Protein AF-A0A6H0UNG1-F1 (afdb_monomer)

pLDDT: mean 78.97, std 22.45, range [23.77, 98.5]

Mean predicted aligned error: 9.52 Å

Radius of gyration: 20.98 Å; Cα contacts (8 Å, |Δi|>4): 246; chains: 1; bounding box: 54×43×68 Å

Solvent-accessible surface area (backbone atoms only — not comparable to full-atom values): 14959 Å² total; per-residue (Å²): 133,85,80,74,76,76,74,57,37,52,63,36,46,53,49,50,46,46,55,26,13,50,52,50,45,50,39,32,60,79,68,70,55,53,67,41,38,36,56,72,25,95,40,64,66,59,51,68,74,46,59,76,90,80,50,65,58,58,71,55,53,52,23,34,49,65,62,47,64,40,85,90,64,15,62,46,51,54,31,68,92,58,38,67,61,55,48,52,27,46,27,68,60,51,67,41,96,35,69,48,40,56,59,65,40,51,73,72,53,38,64,69,48,41,67,61,48,48,51,30,46,51,56,33,31,60,71,36,88,52,61,66,58,16,47,55,48,47,51,56,58,65,75,43,87,63,82,54,68,67,58,45,50,48,53,56,42,68,77,40,44,70,61,50,50,53,54,48,56,53,58,52,37,39,52,75,66,80,82,56,78,80,48,95,61,75,88,71,85,52,70,86,62,87,83,85,89,86,89,84,89,77,98,72,96,76,84,89,79,61,47,68,70,93,71,61,33,58,47,50,65,65,42,38,60,53,49,52,51,43,37,64,58,55,46,46,60,54,51,50,52,53,49,52,55,52,58,51,53,59,60,76,77,107

Foldseek 3Di:
DPPPPPQFLPLLLLVLLVVLLVVLVVLCVVVVDDLVLLQVDPDPVRQVPDDPVSTDDSVLSVCSNVVHDDVPAQNLSAGQVPNVSNLCSSCVRSVDPHSLCSRQNDLVVCLVCVLVSQVSLLVSQCVDPPCLSNVLSVVQLVLDPDPDPSVSSNVLCVQCVVQSSVLVVLLFWFDFDPVCPPDPDDGDGDSDADDDDDDDDDDDDDDDGHQDDDTGGGRRGPVSVSSVVSCVRRVSVSSVVVVVVSVVVVVVVD

Structure (mmCIF, N/CA/C/O backbone):
data_AF-A0A6H0UNG1-F1
#
_entry.id   AF-A0A6H0UNG1-F1
#
loop_
_atom_site.group_PDB
_atom_site.id
_atom_site.type_symbol
_atom_site.label_atom_id
_atom_site.label_alt_id
_atom_site.label_comp_id
_atom_site.label_asym_id
_atom_site.label_entity_id
_atom_site.label_seq_id
_atom_site.pdbx_PDB_ins_code
_atom_site.Cartn_x
_atom_site.Cartn_y
_atom_site.Cartn_z
_atom_site.occupancy
_atom_site.B_iso_or_equiv
_atom_site.auth_seq_id
_atom_site.auth_comp_id
_atom_site.auth_asym_id
_atom_site.auth_atom_id
_atom_site.pdbx_PDB_model_num
ATOM 1 N N . MET A 1 1 ? -15.244 30.311 3.662 1.00 35.19 1 MET A N 1
ATOM 2 C CA . MET A 1 1 ? -14.128 29.348 3.779 1.00 35.19 1 MET A CA 1
ATOM 3 C C . MET A 1 1 ? -14.551 28.060 3.100 1.00 35.19 1 MET A C 1
ATOM 5 O O . MET A 1 1 ? -15.533 27.467 3.524 1.00 35.19 1 MET A O 1
ATOM 9 N N . VAL A 1 2 ? -13.893 27.671 2.008 1.00 28.80 2 VAL A N 1
ATOM 10 C CA . VAL A 1 2 ? -14.147 26.370 1.376 1.00 28.80 2 VAL A CA 1
ATOM 11 C C . VAL A 1 2 ? -13.522 25.319 2.285 1.00 28.80 2 VAL A C 1
A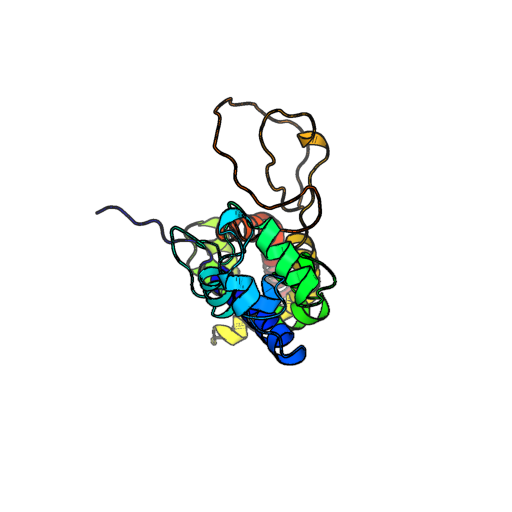TOM 13 O O . VAL A 1 2 ? -12.303 25.290 2.430 1.00 28.80 2 VAL A O 1
ATOM 16 N N . ASN A 1 3 ? -14.358 24.512 2.938 1.00 32.06 3 ASN A N 1
ATOM 17 C CA . ASN A 1 3 ? -13.918 23.330 3.670 1.00 32.06 3 ASN A CA 1
ATOM 18 C C . ASN A 1 3 ? -13.244 22.405 2.647 1.00 32.06 3 ASN A C 1
ATOM 20 O O . ASN A 1 3 ? -13.925 21.733 1.873 1.00 32.06 3 ASN A O 1
ATOM 24 N N . GLN A 1 4 ? -11.912 22.423 2.576 1.00 38.00 4 GLN A N 1
ATOM 25 C CA . GLN A 1 4 ? -11.179 21.401 1.841 1.00 38.00 4 GLN A CA 1
ATOM 26 C C . GLN A 1 4 ? -11.466 20.085 2.560 1.00 38.00 4 GLN A C 1
ATOM 28 O O . GLN A 1 4 ? -11.014 19.876 3.684 1.00 38.00 4 GLN A O 1
ATOM 33 N N . SER A 1 5 ? -12.287 19.228 1.952 1.00 52.97 5 SER A N 1
ATOM 34 C CA . SER A 1 5 ? -12.550 17.890 2.470 1.00 52.97 5 SER A CA 1
ATOM 35 C C . SER A 1 5 ? -11.208 17.182 2.652 1.00 52.97 5 SER A C 1
ATOM 37 O O . SER A 1 5 ? -10.505 16.947 1.664 1.00 52.97 5 SER A O 1
ATOM 39 N N . LYS A 1 6 ? -10.836 16.881 3.901 1.00 66.06 6 LYS A N 1
ATOM 40 C CA . LYS A 1 6 ? -9.633 16.105 4.218 1.00 66.06 6 LYS A CA 1
ATOM 41 C C . LYS A 1 6 ? -9.677 14.812 3.404 1.00 66.06 6 LYS A C 1
ATOM 43 O O . LYS A 1 6 ? -10.694 14.115 3.411 1.00 66.06 6 LYS A O 1
ATOM 48 N N . VAL A 1 7 ? -8.608 14.523 2.666 1.00 75.31 7 VAL A N 1
ATOM 49 C CA . VAL A 1 7 ? -8.484 13.257 1.940 1.00 75.31 7 VAL A CA 1
ATOM 50 C C . VAL A 1 7 ? -8.413 12.148 2.986 1.00 75.31 7 VAL A C 1
ATOM 52 O O . VAL A 1 7 ? -7.546 12.171 3.856 1.00 75.31 7 VAL A O 1
ATOM 55 N N . GLN A 1 8 ? -9.365 11.219 2.947 1.00 88.44 8 GLN A N 1
ATOM 56 C CA . GLN A 1 8 ? -9.397 10.090 3.876 1.00 88.44 8 GLN A CA 1
ATOM 57 C C . GLN A 1 8 ? -8.270 9.106 3.545 1.00 88.44 8 GLN A C 1
ATOM 59 O O . GLN A 1 8 ? -7.862 9.008 2.388 1.00 88.44 8 GLN A O 1
ATOM 64 N N . PHE A 1 9 ? -7.771 8.383 4.547 1.00 93.38 9 PHE A N 1
ATOM 65 C CA . PHE A 1 9 ? -6.755 7.335 4.380 1.00 93.38 9 PHE A CA 1
ATOM 66 C C . PHE A 1 9 ? -5.429 7.776 3.744 1.00 93.38 9 PHE A C 1
ATOM 68 O O . PHE A 1 9 ? -4.756 6.988 3.080 1.00 93.38 9 PHE A O 1
ATOM 75 N N . GLU A 1 10 ? -5.035 9.040 3.923 1.00 93.62 10 GLU A N 1
ATOM 76 C CA . GLU A 1 10 ? -3.802 9.557 3.328 1.00 93.62 10 GLU A CA 1
ATOM 77 C C . GLU A 1 10 ? -2.557 8.831 3.857 1.00 93.62 10 GLU A C 1
ATOM 79 O O . GLU A 1 10 ? -1.720 8.429 3.051 1.00 93.62 10 GLU A O 1
ATOM 84 N N . ARG A 1 11 ? -2.448 8.570 5.170 1.00 95.94 11 ARG A N 1
ATOM 85 C CA . ARG A 1 11 ? -1.275 7.868 5.734 1.00 95.94 11 ARG A CA 1
ATOM 86 C C . ARG A 1 11 ? -1.174 6.448 5.190 1.00 95.94 11 ARG A C 1
ATOM 88 O O . ARG A 1 11 ? -0.087 5.986 4.847 1.00 95.94 11 ARG A O 1
ATOM 95 N N . THR A 1 12 ? -2.313 5.777 5.087 1.00 97.19 12 THR A N 1
ATOM 96 C CA . THR A 1 12 ? -2.432 4.422 4.544 1.00 97.19 12 THR A CA 1
ATOM 97 C C . THR A 1 12 ? -2.004 4.378 3.077 1.00 97.19 12 THR A C 1
ATOM 99 O O . THR A 1 12 ? -1.188 3.539 2.696 1.00 97.19 12 THR A O 1
ATOM 102 N N . VAL A 1 13 ? -2.491 5.312 2.257 1.00 95.25 13 VAL A N 1
ATOM 103 C CA . VAL A 1 13 ? -2.129 5.401 0.835 1.00 95.25 13 VAL A CA 1
ATOM 104 C C . VAL A 1 13 ? -0.646 5.731 0.654 1.00 95.25 13 VAL A C 1
ATOM 106 O O . VAL A 1 13 ? 0.028 5.059 -0.129 1.00 95.25 13 VAL A O 1
ATOM 109 N N . GLU A 1 14 ? -0.114 6.704 1.398 1.00 95.94 14 GLU A N 1
ATOM 110 C CA . GLU A 1 14 ? 1.311 7.052 1.325 1.00 95.94 14 GLU A CA 1
ATOM 111 C C . GLU A 1 14 ? 2.209 5.886 1.725 1.00 95.94 14 GLU A C 1
ATOM 113 O O . GLU A 1 14 ? 3.252 5.672 1.107 1.00 95.94 14 GLU A O 1
ATOM 118 N N . PHE A 1 15 ? 1.792 5.102 2.719 1.00 98.00 15 PHE A N 1
ATOM 119 C CA . PHE A 1 15 ? 2.518 3.908 3.119 1.00 98.00 15 PHE A CA 1
ATOM 120 C C . PHE A 1 15 ? 2.590 2.872 1.991 1.00 98.00 15 PHE A C 1
ATOM 122 O O . PHE A 1 15 ? 3.670 2.351 1.721 1.00 98.00 15 PHE A O 1
ATOM 129 N N . ILE A 1 16 ? 1.482 2.602 1.290 1.00 97.44 16 ILE A N 1
ATOM 130 C CA . ILE A 1 16 ? 1.480 1.679 0.140 1.00 97.44 16 ILE A CA 1
ATOM 131 C C . ILE A 1 16 ? 2.376 2.193 -0.993 1.00 97.44 16 ILE A C 1
ATOM 133 O O . ILE A 1 16 ? 3.122 1.419 -1.604 1.00 97.44 16 ILE A O 1
ATOM 137 N N . TYR A 1 17 ? 2.354 3.500 -1.257 1.00 96.62 17 TYR A N 1
ATOM 138 C CA . TYR A 1 17 ? 3.235 4.100 -2.256 1.00 96.62 17 TYR A CA 1
ATOM 139 C C . TYR A 1 17 ? 4.709 3.946 -1.886 1.00 96.62 17 TYR A C 1
ATOM 141 O O . TYR A 1 17 ? 5.505 3.519 -2.723 1.00 96.62 17 TYR A O 1
ATOM 149 N N . ASP A 1 18 ? 5.055 4.189 -0.624 1.00 97.56 18 ASP A N 1
ATOM 150 C CA . ASP A 1 18 ? 6.406 3.985 -0.106 1.00 97.56 18 ASP A CA 1
ATOM 151 C C . ASP A 1 18 ? 6.861 2.520 -0.233 1.00 97.56 18 ASP A C 1
ATOM 153 O O . ASP A 1 18 ? 7.956 2.269 -0.740 1.00 97.56 18 ASP A O 1
ATOM 157 N N . GLN A 1 19 ? 6.012 1.545 0.125 1.00 97.88 19 GLN A N 1
ATOM 158 C CA . GLN A 1 19 ? 6.332 0.121 -0.066 1.00 97.88 19 GLN A CA 1
ATOM 159 C C . GLN A 1 19 ? 6.598 -0.211 -1.541 1.00 97.88 19 GLN A C 1
ATOM 161 O O . GLN A 1 19 ? 7.562 -0.906 -1.862 1.00 97.88 19 GLN A O 1
ATOM 166 N N . THR A 1 20 ? 5.797 0.341 -2.455 1.00 96.69 20 THR A N 1
ATOM 167 C CA . THR A 1 20 ? 5.970 0.127 -3.902 1.00 96.69 20 THR A CA 1
ATOM 168 C C . THR A 1 20 ? 7.296 0.685 -4.402 1.00 96.69 20 THR A C 1
ATOM 170 O O . THR A 1 20 ? 8.054 -0.010 -5.081 1.00 96.69 20 THR A O 1
ATOM 173 N N . SER A 1 21 ? 7.608 1.935 -4.057 1.00 97.56 21 SER A N 1
ATOM 174 C CA . SER A 1 21 ? 8.858 2.585 -4.456 1.00 97.56 21 SER A CA 1
ATOM 175 C C . SER A 1 21 ? 10.081 1.876 -3.867 1.00 97.56 21 SER A C 1
ATOM 177 O O . SER A 1 21 ? 11.079 1.692 -4.567 1.00 97.56 21 SER A O 1
ATOM 179 N N . LYS A 1 22 ? 10.004 1.415 -2.611 1.00 97.44 22 LYS A N 1
ATOM 180 C CA . LYS A 1 22 ? 11.053 0.599 -1.978 1.00 97.44 22 LYS A CA 1
ATOM 181 C C . LYS A 1 22 ? 11.292 -0.699 -2.736 1.00 97.44 22 LYS A C 1
ATOM 183 O O . LYS A 1 22 ? 12.437 -0.994 -3.074 1.00 97.44 22 LYS A O 1
ATOM 188 N N . ARG A 1 23 ? 10.226 -1.429 -3.064 1.00 96.94 23 ARG A N 1
ATOM 189 C CA . ARG A 1 23 ? 10.301 -2.685 -3.820 1.00 96.94 23 ARG A CA 1
ATOM 190 C C . ARG A 1 23 ? 10.934 -2.494 -5.195 1.00 96.94 23 ARG A C 1
ATOM 192 O O . ARG A 1 23 ? 11.821 -3.250 -5.584 1.00 96.94 23 ARG A O 1
ATOM 199 N N . LEU A 1 24 ? 10.517 -1.449 -5.907 1.00 97.00 24 LEU A N 1
ATOM 200 C CA . LEU A 1 24 ? 11.084 -1.086 -7.201 1.00 97.00 24 LEU A CA 1
ATOM 201 C C . LEU A 1 24 ? 12.584 -0.769 -7.110 1.00 97.00 24 LEU A C 1
ATOM 203 O O . LEU A 1 24 ? 13.361 -1.264 -7.926 1.00 97.00 24 LEU A O 1
ATOM 207 N N . ASN A 1 25 ? 13.004 0.024 -6.119 1.00 97.62 25 ASN A N 1
ATOM 208 C CA . ASN A 1 25 ? 14.421 0.345 -5.920 1.00 97.62 25 ASN A CA 1
ATOM 209 C C . ASN A 1 25 ? 15.250 -0.872 -5.522 1.00 97.62 25 ASN A C 1
ATOM 211 O O . ASN A 1 25 ? 16.376 -1.002 -5.998 1.00 97.62 25 ASN A O 1
ATOM 215 N N . LEU A 1 26 ? 14.703 -1.758 -4.686 1.00 97.12 26 LEU A N 1
ATOM 216 C CA . LEU A 1 26 ? 15.370 -2.994 -4.297 1.00 97.12 26 LEU A CA 1
ATOM 217 C C . LEU A 1 26 ? 15.676 -3.841 -5.537 1.00 97.12 26 LEU A C 1
ATOM 219 O O . LEU A 1 26 ? 16.841 -4.118 -5.807 1.00 97.12 26 LEU A O 1
ATOM 223 N N . LYS A 1 27 ? 14.662 -4.137 -6.361 1.00 96.88 27 LYS A N 1
ATOM 224 C CA . LYS A 1 27 ? 14.841 -4.891 -7.614 1.00 96.88 27 LYS A CA 1
ATOM 225 C C . LYS A 1 27 ? 15.782 -4.199 -8.596 1.00 96.88 27 LYS A C 1
ATOM 227 O O . LYS A 1 27 ? 16.618 -4.850 -9.218 1.00 96.88 27 LYS A O 1
ATOM 232 N N . LYS A 1 28 ? 15.670 -2.874 -8.732 1.00 97.06 28 LYS A N 1
ATOM 233 C CA . LYS A 1 28 ? 16.579 -2.079 -9.565 1.00 97.06 28 LYS A CA 1
ATOM 234 C C . LYS A 1 28 ? 18.033 -2.228 -9.105 1.00 97.06 28 LYS A C 1
ATOM 236 O O . LYS A 1 28 ? 18.911 -2.401 -9.947 1.00 97.06 28 LYS A O 1
ATOM 241 N N . GLY A 1 29 ? 18.272 -2.161 -7.794 1.00 97.38 29 GLY A N 1
ATOM 242 C CA . GLY A 1 29 ? 19.589 -2.330 -7.182 1.00 97.38 29 GLY A CA 1
ATOM 243 C C . GLY A 1 29 ? 20.139 -3.746 -7.350 1.00 97.38 29 GLY A C 1
ATOM 244 O O . GLY A 1 29 ? 21.269 -3.897 -7.801 1.00 97.38 29 GLY A O 1
ATOM 245 N N . GLU A 1 30 ? 19.325 -4.768 -7.073 1.00 97.38 30 GLU A N 1
ATOM 246 C CA . GLU A 1 30 ? 19.677 -6.188 -7.244 1.00 97.38 30 GLU A CA 1
ATOM 247 C C . GLU A 1 30 ? 20.089 -6.524 -8.683 1.00 97.38 30 GLU A C 1
ATOM 249 O O . GLU A 1 30 ? 21.021 -7.294 -8.903 1.00 97.38 30 GLU A O 1
ATOM 254 N N . LEU A 1 31 ? 19.404 -5.941 -9.670 1.00 96.81 31 LEU A N 1
ATOM 255 C CA . LEU A 1 31 ? 19.677 -6.178 -11.089 1.00 96.81 31 LEU A CA 1
ATOM 256 C C . LEU A 1 31 ? 20.732 -5.230 -11.675 1.00 96.81 31 LEU A C 1
ATOM 258 O O . LEU A 1 31 ? 21.163 -5.440 -12.808 1.00 96.81 31 LEU A O 1
ATOM 262 N N . GLY A 1 32 ? 21.125 -4.181 -10.948 1.00 96.75 32 GLY A N 1
ATOM 263 C CA . GLY A 1 32 ? 22.077 -3.177 -11.425 1.00 96.75 32 GLY A CA 1
ATOM 264 C C . GLY A 1 32 ? 21.610 -2.421 -12.675 1.00 96.75 32 GLY A C 1
ATOM 265 O O . GLY A 1 32 ? 22.440 -2.010 -13.486 1.00 96.75 32 GLY A O 1
ATOM 266 N N . VAL A 1 33 ? 20.296 -2.252 -12.865 1.00 95.19 33 VAL A N 1
ATOM 267 C CA . VAL A 1 33 ? 19.733 -1.625 -14.074 1.00 95.19 33 VAL A CA 1
ATOM 268 C C . VAL A 1 33 ? 19.502 -0.122 -13.905 1.00 95.19 33 VAL A C 1
ATOM 270 O O . VAL A 1 33 ? 19.088 0.381 -12.858 1.00 95.19 33 VAL A O 1
ATOM 273 N N . SER A 1 34 ? 19.742 0.627 -14.975 1.00 95.00 34 SER A N 1
ATOM 274 C CA . SER A 1 34 ? 19.423 2.052 -15.087 1.00 95.00 34 SER A CA 1
ATOM 275 C C . SER A 1 34 ? 17.942 2.285 -15.408 1.00 95.00 34 SER A C 1
ATOM 277 O O . SER A 1 34 ? 17.231 1.382 -15.846 1.00 95.00 34 SER A O 1
ATOM 279 N N . ASN A 1 35 ? 17.461 3.523 -15.253 1.00 94.06 35 ASN A N 1
ATOM 280 C CA . ASN A 1 35 ? 16.089 3.863 -15.641 1.00 94.06 35 ASN A CA 1
ATOM 281 C C . ASN A 1 35 ? 15.834 3.661 -17.144 1.00 94.06 35 ASN A C 1
ATOM 283 O O . ASN A 1 35 ? 14.747 3.240 -17.522 1.00 94.06 35 ASN A O 1
ATOM 287 N N . TYR A 1 36 ? 16.831 3.912 -17.999 1.00 92.06 36 TYR A N 1
ATOM 288 C CA . TYR A 1 36 ? 16.711 3.691 -19.444 1.00 92.06 36 TYR A CA 1
ATOM 289 C C . TYR A 1 36 ? 16.542 2.203 -19.775 1.00 92.06 36 TYR A C 1
ATOM 291 O O . TYR A 1 36 ? 15.754 1.852 -20.648 1.00 92.06 36 TYR A O 1
ATOM 299 N N . GLN A 1 37 ? 17.212 1.327 -19.021 1.00 91.06 37 GLN A N 1
ATOM 300 C CA . GLN A 1 37 ? 17.032 -0.124 -19.122 1.00 91.06 37 GLN A CA 1
ATOM 301 C C . GLN A 1 37 ? 15.668 -0.571 -18.597 1.00 91.06 37 GLN A C 1
ATOM 303 O O . GLN A 1 37 ? 15.031 -1.414 -19.220 1.00 91.06 37 GLN A O 1
ATOM 308 N N . ILE A 1 38 ? 15.156 0.053 -17.531 1.00 91.38 38 ILE A N 1
ATOM 309 C CA . ILE A 1 38 ? 13.761 -0.146 -17.103 1.00 91.38 38 ILE A CA 1
ATOM 310 C C . ILE A 1 38 ? 12.787 0.308 -18.198 1.00 91.38 38 ILE A C 1
ATOM 312 O O . ILE A 1 38 ? 11.779 -0.351 -18.418 1.00 91.38 38 ILE A O 1
ATOM 316 N N . ALA A 1 39 ? 13.091 1.386 -18.921 1.00 87.88 39 ALA A N 1
ATOM 317 C CA . ALA A 1 39 ? 12.296 1.857 -20.054 1.00 87.88 39 ALA A CA 1
ATOM 318 C C . ALA A 1 39 ? 12.422 0.979 -21.319 1.00 87.88 39 ALA A C 1
ATOM 320 O O . ALA A 1 39 ? 11.745 1.265 -22.304 1.00 87.88 39 ALA A O 1
ATOM 321 N N . GLY A 1 40 ? 13.253 -0.073 -21.303 1.00 87.50 40 GLY A N 1
ATOM 322 C CA . GLY A 1 40 ? 13.417 -1.028 -22.405 1.00 87.50 40 GLY A CA 1
ATOM 323 C C . GLY A 1 40 ? 14.590 -0.754 -23.356 1.00 87.50 40 GLY A C 1
ATOM 324 O O . GLY A 1 40 ? 14.672 -1.390 -24.403 1.00 87.50 40 GLY A O 1
ATOM 325 N N . PHE A 1 41 ? 15.502 0.162 -23.018 1.00 89.44 41 PHE A N 1
ATOM 326 C CA . PHE A 1 41 ? 16.636 0.551 -23.871 1.00 89.44 41 PHE A CA 1
ATOM 327 C C . PHE A 1 41 ? 17.963 0.027 -23.321 1.00 89.44 41 PHE A C 1
ATOM 329 O O . PHE A 1 41 ? 18.163 -0.015 -22.108 1.00 89.44 41 PHE A O 1
ATOM 336 N N . LYS A 1 42 ? 18.925 -0.329 -24.183 1.00 88.50 42 LYS A N 1
ATOM 337 C CA . LYS A 1 42 ? 20.202 -0.890 -23.698 1.00 88.50 42 LYS A CA 1
ATOM 338 C C . LYS A 1 42 ? 21.044 0.141 -22.952 1.00 88.50 42 LYS A C 1
ATOM 340 O O . LYS A 1 42 ? 21.767 -0.209 -22.023 1.00 88.50 42 LYS A O 1
ATOM 345 N N . ASN A 1 43 ? 20.977 1.399 -23.382 1.00 90.12 43 ASN A N 1
ATOM 346 C CA . ASN A 1 43 ? 21.766 2.503 -22.849 1.00 90.12 43 ASN A CA 1
ATOM 347 C C . ASN A 1 43 ? 21.054 3.853 -23.064 1.00 90.12 43 ASN A C 1
ATOM 349 O O . ASN A 1 43 ? 20.034 3.948 -23.745 1.00 90.12 43 ASN A O 1
ATOM 353 N N . GLN A 1 44 ? 21.615 4.914 -22.480 1.00 92.69 44 GLN A N 1
ATOM 354 C CA . GLN A 1 44 ? 21.064 6.270 -22.561 1.00 92.69 44 GLN A CA 1
ATOM 355 C C . GLN A 1 44 ? 21.043 6.836 -23.990 1.00 92.69 44 GLN A C 1
ATOM 357 O O . GLN A 1 44 ? 20.139 7.597 -24.326 1.00 92.69 44 GLN A O 1
ATOM 362 N N . LYS A 1 45 ? 22.020 6.478 -24.835 1.00 93.31 45 LYS A N 1
ATOM 363 C CA . LYS A 1 45 ? 22.086 6.959 -26.221 1.00 93.31 45 LYS A CA 1
ATOM 364 C C . LYS A 1 45 ? 20.873 6.468 -27.013 1.00 93.31 45 LYS A C 1
ATOM 366 O O . LYS A 1 45 ? 20.163 7.289 -27.582 1.00 93.31 45 LYS A O 1
ATOM 371 N N . GLU A 1 46 ? 20.583 5.169 -26.946 1.00 91.25 46 GLU A N 1
ATOM 372 C CA . GLU A 1 46 ? 19.400 4.578 -27.589 1.00 91.25 46 GLU A CA 1
ATOM 373 C C . GLU A 1 46 ? 18.094 5.213 -27.092 1.00 91.25 46 GLU A C 1
ATOM 375 O O . GLU A 1 46 ? 17.212 5.516 -27.890 1.00 91.25 46 GLU A O 1
ATOM 380 N N . TYR A 1 47 ? 17.978 5.480 -25.786 1.00 89.69 47 TYR A N 1
ATOM 381 C CA . TYR A 1 47 ? 16.803 6.150 -25.220 1.00 89.69 47 TYR A CA 1
ATOM 382 C C . TYR A 1 47 ? 16.620 7.588 -25.741 1.00 89.69 47 TYR A C 1
ATOM 384 O O . TYR A 1 47 ? 15.496 8.030 -25.997 1.00 89.69 47 TYR A O 1
ATOM 392 N N . ASN A 1 48 ? 17.718 8.334 -25.883 1.00 90.00 48 ASN A N 1
ATOM 393 C CA . ASN A 1 48 ? 17.686 9.719 -26.348 1.00 90.00 48 ASN A CA 1
ATOM 394 C C . ASN A 1 48 ? 17.363 9.826 -27.845 1.00 90.00 48 ASN A C 1
ATOM 396 O O . ASN A 1 48 ? 16.689 10.773 -28.246 1.00 90.00 48 ASN A O 1
ATOM 400 N N . GLU A 1 49 ? 17.828 8.867 -28.648 1.00 90.50 49 GLU A N 1
ATOM 401 C CA . GLU A 1 49 ? 17.588 8.802 -30.097 1.00 90.50 49 GLU A CA 1
ATOM 402 C C . GLU A 1 49 ? 16.185 8.262 -30.442 1.00 90.50 49 GLU A C 1
ATOM 404 O O . GLU A 1 49 ? 15.687 8.489 -31.545 1.00 90.50 49 GLU A O 1
ATOM 409 N N . ALA A 1 50 ? 15.516 7.582 -29.503 1.00 85.75 50 ALA A N 1
ATOM 410 C CA . ALA A 1 50 ? 14.189 7.015 -29.717 1.00 85.75 50 ALA A CA 1
ATOM 411 C C . ALA A 1 50 ? 13.074 8.083 -29.811 1.00 85.75 50 ALA A C 1
ATOM 413 O O . ALA A 1 50 ? 13.079 9.070 -29.061 1.00 85.75 50 ALA A O 1
ATOM 414 N N . PRO A 1 51 ? 12.048 7.871 -30.662 1.00 82.56 51 PRO A N 1
ATOM 415 C CA . PRO A 1 51 ? 10.904 8.772 -30.743 1.00 82.56 51 PRO A CA 1
ATOM 416 C C . PRO A 1 51 ? 10.173 8.941 -29.402 1.00 82.56 51 PRO A C 1
ATOM 418 O O . PRO A 1 51 ? 9.961 7.995 -28.646 1.00 82.56 51 PRO A O 1
ATOM 421 N N . ASN A 1 52 ? 9.712 10.162 -29.111 1.00 74.94 52 ASN A N 1
ATOM 422 C CA . ASN A 1 52 ? 9.062 10.473 -27.830 1.00 74.94 52 ASN A CA 1
ATOM 423 C C . ASN A 1 52 ? 7.769 9.679 -27.574 1.00 74.94 52 ASN A C 1
ATOM 425 O O . ASN A 1 52 ? 7.423 9.449 -26.422 1.00 74.94 52 ASN A O 1
ATOM 429 N N . TYR A 1 53 ? 7.047 9.272 -28.621 1.00 69.50 53 TYR A N 1
ATOM 430 C CA . TYR A 1 53 ? 5.794 8.521 -28.483 1.00 69.50 53 TYR A CA 1
ATOM 431 C C . TYR A 1 53 ? 6.008 7.040 -28.140 1.00 69.50 53 TYR A C 1
ATOM 433 O O . TYR A 1 53 ? 5.078 6.389 -27.674 1.00 69.50 53 TYR A O 1
ATOM 441 N N . SER A 1 54 ? 7.212 6.506 -28.359 1.00 65.06 54 SER A N 1
ATOM 442 C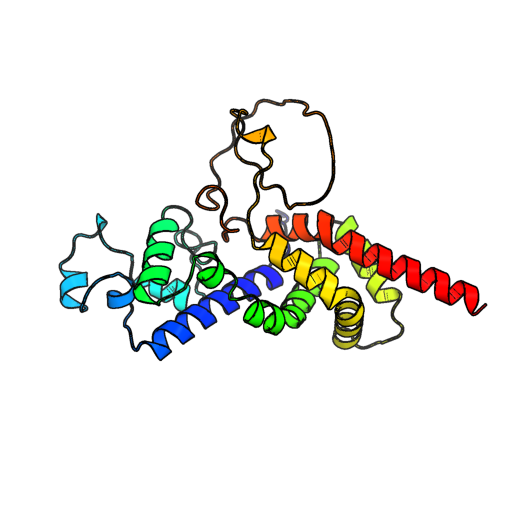 CA . SER A 1 54 ? 7.549 5.103 -28.096 1.00 65.06 54 SER A CA 1
ATOM 443 C C . SER A 1 54 ? 8.290 4.896 -26.776 1.00 65.06 54 SER A C 1
ATOM 445 O O . SER A 1 54 ? 8.594 3.757 -26.435 1.00 65.06 54 SER A O 1
ATOM 447 N N . LYS A 1 55 ? 8.606 5.968 -26.035 1.00 76.44 55 LYS A N 1
ATOM 448 C CA . LYS A 1 55 ? 9.400 5.883 -24.805 1.00 76.44 55 LYS A CA 1
ATOM 449 C C . LYS A 1 55 ? 8.584 6.177 -23.555 1.00 76.44 55 LYS A C 1
ATOM 451 O O . LYS A 1 55 ? 7.734 7.065 -23.524 1.00 76.44 55 LYS A O 1
ATOM 456 N N . ILE A 1 56 ? 8.894 5.437 -22.499 1.00 84.06 56 ILE A N 1
ATOM 457 C CA . ILE A 1 56 ? 8.448 5.763 -21.149 1.00 84.06 56 ILE A CA 1
ATOM 458 C C . ILE A 1 56 ? 9.245 6.972 -20.664 1.00 84.06 56 ILE A C 1
ATOM 460 O O . ILE A 1 56 ? 10.456 7.026 -20.845 1.00 84.06 56 ILE A O 1
ATOM 464 N N . ASP A 1 57 ? 8.569 7.941 -20.049 1.00 87.69 57 ASP A N 1
ATOM 465 C CA . ASP A 1 57 ? 9.210 9.154 -19.542 1.00 87.69 57 ASP A CA 1
ATOM 466 C C . ASP A 1 57 ? 10.107 8.821 -18.333 1.00 87.69 57 ASP A C 1
ATOM 468 O O . ASP A 1 57 ? 9.619 8.508 -17.244 1.00 87.69 57 ASP A O 1
ATOM 472 N N . ASP A 1 58 ? 11.427 8.910 -18.522 1.00 89.56 58 ASP A N 1
ATOM 473 C CA . ASP A 1 58 ? 12.442 8.722 -17.475 1.00 89.56 58 ASP A CA 1
ATOM 474 C C . ASP A 1 58 ? 12.211 9.615 -16.243 1.00 89.56 58 ASP A C 1
ATOM 476 O O . ASP A 1 58 ? 12.395 9.169 -15.107 1.00 89.56 58 ASP A O 1
ATOM 480 N N . SER A 1 59 ? 11.718 10.846 -16.424 1.00 90.44 59 SER A N 1
ATOM 481 C CA . SER A 1 59 ? 11.393 11.721 -15.291 1.00 90.44 59 SER A CA 1
ATOM 482 C C . SER A 1 59 ? 10.280 11.120 -14.436 1.00 90.44 59 SER A C 1
ATOM 484 O O . SER A 1 59 ? 10.322 11.198 -13.206 1.00 90.44 59 SER A O 1
ATOM 486 N N . ILE A 1 60 ? 9.298 10.479 -15.070 1.00 92.12 60 ILE A N 1
ATOM 487 C CA . ILE A 1 60 ? 8.213 9.803 -14.364 1.00 92.12 60 ILE A CA 1
ATOM 488 C C . ILE A 1 60 ? 8.685 8.503 -13.725 1.00 92.12 60 ILE A C 1
ATOM 490 O O . ILE A 1 60 ? 8.317 8.256 -12.579 1.00 92.12 60 ILE A O 1
ATOM 494 N N . LEU A 1 61 ? 9.533 7.718 -14.395 1.00 92.88 61 LEU A N 1
ATOM 495 C CA . LEU A 1 61 ? 10.165 6.543 -13.781 1.00 92.88 61 LEU A CA 1
ATOM 496 C C . LEU A 1 61 ? 10.939 6.930 -12.521 1.00 92.88 61 LEU A C 1
ATOM 498 O O . LEU A 1 61 ? 10.736 6.339 -11.462 1.00 92.88 61 LEU A O 1
ATOM 502 N N . SER A 1 62 ? 11.769 7.967 -12.616 1.00 94.31 62 SER A N 1
ATOM 503 C CA . SER A 1 62 ? 12.514 8.5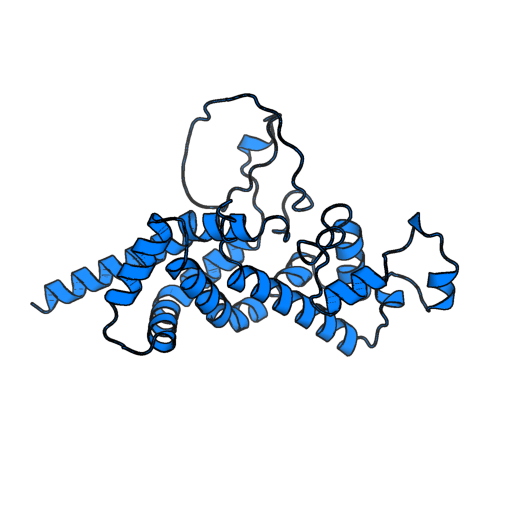09 -11.484 1.00 94.31 62 SER A CA 1
ATOM 504 C C . SER A 1 62 ? 11.582 8.983 -10.367 1.00 94.31 62 SER A C 1
ATOM 506 O O . SER A 1 62 ? 11.822 8.699 -9.194 1.00 94.31 62 SER A O 1
ATOM 508 N N . ASN A 1 63 ? 10.480 9.651 -10.704 1.00 95.69 63 ASN A N 1
ATOM 509 C CA . ASN A 1 63 ? 9.485 10.074 -9.725 1.00 95.69 63 ASN A CA 1
ATOM 510 C C . ASN A 1 63 ? 8.810 8.886 -9.021 1.00 95.69 63 ASN A C 1
ATOM 512 O O . ASN A 1 63 ? 8.703 8.905 -7.798 1.00 95.69 63 ASN A O 1
ATOM 516 N N . ILE A 1 64 ? 8.413 7.841 -9.754 1.00 95.19 64 ILE A N 1
ATOM 517 C CA . ILE A 1 64 ? 7.840 6.613 -9.179 1.00 95.19 64 ILE A CA 1
ATOM 518 C C . ILE A 1 64 ? 8.850 5.947 -8.237 1.00 95.19 64 ILE A C 1
ATOM 520 O O . ILE A 1 64 ? 8.513 5.629 -7.098 1.00 95.19 64 ILE A O 1
ATOM 524 N N . LEU A 1 65 ? 10.099 5.781 -8.680 1.00 95.62 65 LEU A N 1
ATOM 525 C CA . LEU A 1 65 ? 11.166 5.176 -7.877 1.00 95.62 65 LEU A CA 1
ATOM 526 C C . LEU A 1 65 ? 11.439 5.968 -6.595 1.00 95.62 65 LEU A C 1
ATOM 528 O O . LEU A 1 65 ? 11.702 5.381 -5.555 1.00 95.62 65 LEU A O 1
ATOM 532 N N . ASN A 1 66 ? 11.336 7.293 -6.636 1.00 95.25 66 ASN A N 1
ATOM 533 C CA . ASN A 1 66 ? 11.606 8.151 -5.482 1.00 95.25 66 ASN A CA 1
ATOM 534 C C . ASN A 1 66 ? 10.350 8.524 -4.673 1.00 95.25 66 ASN A C 1
ATOM 536 O O . ASN A 1 66 ? 10.418 9.447 -3.864 1.00 95.25 66 ASN A O 1
ATOM 540 N N . ASN A 1 67 ? 9.206 7.870 -4.914 1.00 95.94 67 ASN A N 1
ATOM 541 C CA . ASN A 1 67 ? 7.910 8.204 -4.309 1.00 95.94 67 ASN A CA 1
ATOM 542 C C . ASN A 1 67 ? 7.539 9.705 -4.420 1.00 95.94 67 ASN A C 1
ATOM 544 O O . ASN A 1 67 ? 7.004 10.327 -3.503 1.00 95.94 67 ASN A O 1
ATOM 548 N N . LYS A 1 68 ? 7.857 10.332 -5.557 1.00 94.38 68 LYS A N 1
ATOM 549 C CA . LYS A 1 68 ? 7.544 11.739 -5.847 1.00 94.38 68 LYS A CA 1
ATOM 550 C C . LYS A 1 68 ? 6.314 11.815 -6.738 1.00 94.38 68 LYS A C 1
ATOM 552 O O . LYS A 1 68 ? 6.334 11.352 -7.875 1.00 94.38 68 LYS A O 1
ATOM 557 N N . ARG A 1 69 ? 5.241 12.441 -6.256 1.00 90.81 69 ARG A N 1
ATOM 558 C CA . ARG A 1 69 ? 3.976 12.574 -6.995 1.00 90.81 69 ARG A CA 1
ATOM 559 C C . ARG A 1 69 ? 3.817 13.975 -7.572 1.00 90.81 69 ARG A C 1
ATOM 561 O O . ARG A 1 69 ? 3.997 14.975 -6.885 1.00 90.81 69 ARG A O 1
ATOM 568 N N . GLN A 1 70 ? 3.430 14.048 -8.840 1.00 86.44 70 GLN A N 1
ATOM 569 C CA . GLN A 1 70 ? 3.060 15.282 -9.524 1.00 86.44 70 GLN A CA 1
ATOM 570 C C . GLN A 1 70 ? 1.579 15.222 -9.891 1.00 86.44 70 GLN A C 1
ATOM 572 O O . GLN A 1 70 ? 1.164 14.359 -10.668 1.00 86.44 70 GLN A O 1
ATOM 577 N N . ASN A 1 71 ? 0.793 16.186 -9.400 1.00 81.06 71 ASN A N 1
ATOM 578 C CA . ASN A 1 71 ? -0.671 16.223 -9.538 1.00 81.06 71 ASN A CA 1
ATOM 579 C C . ASN A 1 71 ? -1.197 15.972 -10.961 1.00 81.06 71 ASN A C 1
ATOM 581 O O . ASN A 1 71 ? -2.279 15.413 -11.121 1.00 81.06 71 ASN A O 1
ATOM 585 N N . ARG A 1 72 ? -0.454 16.387 -11.996 1.00 81.44 72 ARG A N 1
ATOM 586 C CA . ARG A 1 72 ? -0.861 16.236 -13.403 1.00 81.44 72 ARG A CA 1
ATOM 587 C C . ARG A 1 72 ? -0.334 14.976 -14.086 1.00 81.44 72 ARG A C 1
ATOM 589 O O . ARG A 1 72 ? -0.937 14.552 -15.066 1.00 81.44 72 ARG A O 1
ATOM 596 N N . LYS A 1 73 ? 0.784 14.413 -13.619 1.00 81.44 73 LYS A N 1
ATOM 597 C CA . LYS A 1 73 ? 1.493 13.342 -14.336 1.00 81.44 73 LYS A CA 1
ATOM 598 C C . LYS A 1 73 ? 1.355 11.987 -13.646 1.00 81.44 73 LYS A C 1
ATOM 600 O O . LYS A 1 73 ? 1.012 11.009 -14.297 1.00 81.44 73 LYS A O 1
ATOM 605 N N . ASN A 1 74 ? 1.555 11.937 -12.332 1.00 82.62 74 ASN A N 1
ATOM 606 C CA . ASN A 1 74 ? 1.587 10.698 -11.559 1.00 82.62 74 ASN A CA 1
ATOM 607 C C . ASN A 1 74 ? 0.971 10.895 -10.160 1.00 82.62 74 ASN A C 1
ATOM 609 O O . ASN A 1 74 ? 1.562 10.584 -9.130 1.00 82.62 74 ASN A O 1
ATOM 613 N N . LYS A 1 75 ? -0.250 11.448 -10.134 1.00 84.75 75 LYS A N 1
ATOM 614 C CA . LYS A 1 75 ? -1.003 11.749 -8.903 1.00 84.75 75 LYS A CA 1
ATOM 615 C C . LYS A 1 75 ? -1.155 10.537 -7.975 1.00 84.75 75 LYS A C 1
ATOM 617 O O . LYS A 1 75 ? -1.137 10.703 -6.764 1.00 84.75 75 LYS A O 1
ATOM 622 N N . TYR A 1 76 ? -1.308 9.342 -8.541 1.00 86.06 76 TYR A N 1
ATOM 623 C CA . TYR A 1 76 ? -1.535 8.091 -7.812 1.00 86.06 76 TYR A CA 1
ATOM 624 C C . TYR A 1 76 ? -0.282 7.205 -7.799 1.00 86.06 76 TYR A C 1
ATOM 626 O O . TYR A 1 76 ? -0.365 6.005 -8.041 1.00 86.06 76 TYR A O 1
ATOM 634 N N . LEU A 1 77 ? 0.887 7.832 -7.612 1.00 89.94 77 LEU A N 1
ATOM 635 C CA . LEU A 1 77 ? 2.233 7.276 -7.798 1.00 89.94 77 LEU A CA 1
ATOM 636 C C . LEU A 1 77 ? 2.550 6.883 -9.246 1.00 89.94 77 LEU A C 1
ATOM 638 O O . LEU A 1 77 ? 3.524 7.390 -9.795 1.00 89.94 77 LEU A O 1
ATOM 642 N N . ILE A 1 78 ? 1.718 6.052 -9.876 1.00 85.56 78 ILE A N 1
ATOM 643 C CA . ILE A 1 78 ? 1.847 5.595 -11.265 1.00 85.56 78 ILE A CA 1
ATOM 644 C C . ILE A 1 78 ? 0.817 6.342 -12.138 1.00 85.56 78 ILE A C 1
ATOM 646 O O . ILE A 1 78 ? -0.330 6.526 -11.715 1.00 85.56 78 ILE A O 1
ATOM 650 N N . PRO A 1 79 ? 1.193 6.838 -13.334 1.00 81.56 79 PRO A N 1
ATOM 651 C CA . PRO A 1 79 ? 0.277 7.571 -14.209 1.00 81.56 79 PRO A CA 1
ATOM 652 C C . PRO A 1 79 ? -0.963 6.764 -14.591 1.00 81.56 79 PRO A C 1
ATOM 654 O O . PRO A 1 79 ? -0.850 5.688 -15.160 1.00 81.56 79 PRO A O 1
ATOM 657 N N . SER A 1 80 ? -2.162 7.307 -14.373 1.00 72.56 80 SER A N 1
ATOM 658 C CA . SER A 1 80 ? -3.404 6.570 -14.660 1.00 72.56 80 SER A CA 1
ATOM 659 C C . SER A 1 80 ? -3.677 6.364 -16.152 1.00 72.56 80 SER A C 1
ATOM 661 O O . SER A 1 80 ? -4.292 5.374 -16.522 1.00 72.56 80 SER A O 1
ATOM 663 N N . LYS A 1 81 ? -3.251 7.295 -17.020 1.00 72.31 81 LYS A N 1
ATOM 664 C CA . LYS A 1 81 ? -3.587 7.259 -18.458 1.00 72.31 81 LYS A CA 1
ATOM 665 C C . LYS A 1 81 ? -2.810 6.203 -19.245 1.00 72.31 81 LYS A C 1
ATOM 667 O O . LYS A 1 81 ? -3.314 5.706 -20.240 1.00 72.31 81 LYS A O 1
ATOM 672 N N . ASN A 1 82 ? -1.588 5.902 -18.825 1.00 73.62 82 ASN A N 1
ATOM 673 C CA . ASN A 1 82 ? -0.687 4.959 -19.486 1.00 73.62 82 ASN A CA 1
ATOM 674 C C . ASN A 1 82 ? -0.038 4.003 -18.477 1.00 73.62 82 ASN A C 1
ATOM 676 O O . ASN A 1 82 ? 1.087 3.557 -18.686 1.00 73.62 82 ASN A O 1
ATOM 680 N N . ALA A 1 83 ? -0.756 3.683 -17.394 1.00 77.75 83 ALA A N 1
ATOM 681 C CA . ALA A 1 83 ? -0.293 2.804 -16.320 1.00 77.75 83 ALA A CA 1
ATOM 682 C C . ALA A 1 83 ? 0.237 1.468 -16.856 1.00 77.75 83 ALA A C 1
ATOM 684 O O . ALA A 1 83 ? 1.284 1.010 -16.416 1.00 77.75 83 ALA A O 1
ATOM 685 N N . GLU A 1 84 ? -0.442 0.894 -17.856 1.00 75.12 84 GLU A N 1
ATOM 686 C CA . GLU A 1 84 ? -0.064 -0.378 -18.477 1.00 75.12 84 GLU A CA 1
ATOM 687 C C . GLU A 1 84 ? 1.369 -0.369 -19.026 1.00 75.12 84 GLU A C 1
ATOM 689 O O . GLU A 1 84 ? 2.102 -1.326 -18.794 1.00 75.12 84 GLU A O 1
ATOM 694 N N . MET A 1 85 ? 1.808 0.721 -19.667 1.00 78.94 85 MET A N 1
ATOM 695 C CA . MET A 1 85 ? 3.184 0.825 -20.169 1.00 78.94 85 MET A CA 1
ATOM 696 C C . MET A 1 85 ? 4.203 0.770 -19.026 1.00 78.94 85 MET A C 1
ATOM 698 O O . MET A 1 85 ? 5.209 0.074 -19.123 1.00 78.94 85 MET A O 1
ATOM 702 N N . TYR A 1 86 ? 3.932 1.477 -17.924 1.00 84.94 86 TYR A N 1
ATOM 703 C CA . TYR A 1 86 ? 4.806 1.460 -16.747 1.00 84.94 86 TYR A CA 1
ATOM 704 C C . TYR A 1 86 ? 4.801 0.090 -16.068 1.00 84.94 86 TYR A C 1
ATOM 706 O O . TYR A 1 86 ? 5.862 -0.404 -15.697 1.00 84.94 86 TYR A O 1
ATOM 714 N N . TYR A 1 87 ? 3.635 -0.545 -15.936 1.00 83.69 87 TYR A N 1
ATOM 715 C CA . TYR A 1 87 ? 3.524 -1.890 -15.376 1.00 83.69 87 TYR A CA 1
ATOM 716 C C . TYR A 1 87 ? 4.315 -2.906 -16.194 1.00 83.69 87 TYR A C 1
ATOM 718 O O . TYR A 1 87 ? 5.136 -3.617 -15.625 1.00 83.69 87 TYR A O 1
ATOM 726 N N . GLN A 1 88 ? 4.137 -2.932 -17.516 1.00 80.38 88 GLN A N 1
ATOM 727 C CA . GLN A 1 88 ? 4.867 -3.843 -18.400 1.00 80.38 88 GLN A CA 1
ATOM 728 C C . GLN A 1 88 ? 6.379 -3.633 -18.314 1.00 80.38 88 GLN A C 1
ATOM 730 O O . GLN A 1 88 ? 7.125 -4.608 -18.213 1.00 80.38 88 GLN A O 1
ATOM 735 N N . ALA A 1 89 ? 6.828 -2.377 -18.305 1.00 83.00 89 ALA A N 1
ATOM 736 C CA . ALA A 1 89 ? 8.240 -2.044 -18.190 1.00 83.00 89 ALA A CA 1
ATOM 737 C C . ALA A 1 89 ? 8.845 -2.500 -16.862 1.00 83.00 89 ALA A C 1
ATOM 739 O O . ALA A 1 89 ? 9.882 -3.159 -16.861 1.00 83.00 89 ALA A O 1
ATOM 740 N N . PHE A 1 90 ? 8.188 -2.215 -15.736 1.00 86.56 90 PHE A N 1
ATO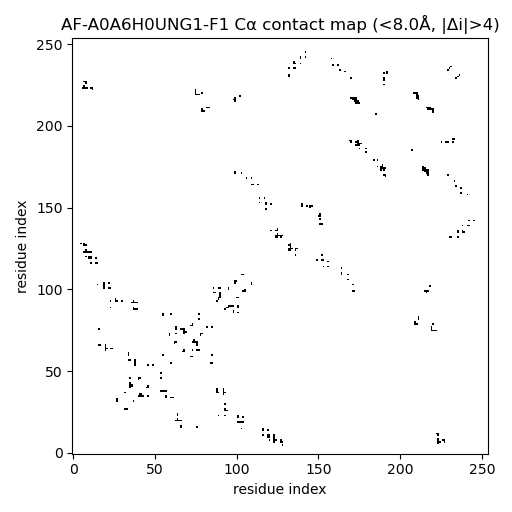M 741 C CA . PHE A 1 90 ? 8.673 -2.684 -14.443 1.00 86.56 90 PHE A CA 1
ATOM 742 C C . PHE A 1 90 ? 8.632 -4.207 -14.342 1.00 86.56 90 PHE A C 1
ATOM 744 O O . PHE A 1 90 ? 9.641 -4.799 -13.981 1.00 86.56 90 PHE A O 1
ATOM 751 N N . VAL A 1 91 ? 7.520 -4.857 -14.694 1.00 82.88 91 VAL A N 1
ATOM 752 C CA . VAL A 1 91 ? 7.397 -6.321 -14.603 1.00 82.88 91 VAL A CA 1
ATOM 753 C C . VAL A 1 91 ? 8.474 -7.015 -15.430 1.00 82.88 91 VAL A C 1
ATOM 755 O O . VAL A 1 91 ? 9.215 -7.839 -14.899 1.00 82.88 91 VAL A O 1
ATOM 758 N N . SER A 1 92 ? 8.618 -6.628 -16.698 1.00 80.06 92 SER A N 1
ATOM 759 C CA . SER A 1 92 ? 9.542 -7.291 -17.623 1.00 80.06 92 SER A CA 1
ATOM 760 C C . SER A 1 92 ? 11.002 -7.004 -17.275 1.00 80.06 92 SER A C 1
ATOM 762 O O . SER A 1 92 ? 11.816 -7.923 -17.196 1.00 80.06 92 SER A O 1
ATOM 764 N N . ASN A 1 93 ? 11.343 -5.734 -17.028 1.00 86.62 93 ASN A N 1
ATOM 765 C CA . ASN A 1 93 ? 12.742 -5.317 -16.900 1.00 86.62 93 ASN A CA 1
ATOM 766 C C . ASN A 1 93 ? 13.270 -5.403 -15.461 1.00 86.62 93 ASN A C 1
ATOM 768 O O . ASN A 1 93 ? 14.483 -5.466 -15.269 1.00 86.62 93 ASN A O 1
ATOM 772 N N . LEU A 1 94 ? 12.386 -5.453 -14.456 1.00 89.62 94 LEU A N 1
ATOM 773 C CA . LEU A 1 94 ? 12.746 -5.726 -13.058 1.00 89.62 94 LEU A CA 1
ATOM 774 C C . LEU A 1 94 ? 12.400 -7.150 -12.601 1.00 89.62 94 LEU A C 1
ATOM 776 O O . LEU A 1 94 ? 12.599 -7.474 -11.430 1.00 89.62 94 LEU A O 1
ATOM 780 N N . LYS A 1 95 ? 11.943 -8.010 -13.523 1.00 86.31 95 LYS A N 1
ATOM 781 C CA . LYS A 1 95 ? 11.671 -9.437 -13.290 1.00 86.31 95 LYS A CA 1
ATOM 782 C C . LYS A 1 95 ? 10.731 -9.676 -12.100 1.00 86.31 95 LYS A C 1
ATOM 784 O O . LYS A 1 95 ? 11.055 -10.446 -11.194 1.00 86.31 95 LYS A O 1
ATOM 789 N N . PHE A 1 96 ? 9.598 -8.978 -12.083 1.00 79.19 96 PHE A N 1
ATOM 790 C CA . PHE A 1 96 ? 8.492 -9.333 -11.191 1.00 79.19 96 PHE A CA 1
ATOM 791 C C . PHE A 1 96 ? 7.697 -10.489 -11.801 1.00 79.19 96 PHE A C 1
ATOM 793 O O . PHE A 1 96 ? 7.549 -10.555 -13.020 1.00 79.19 96 PHE A O 1
ATOM 800 N N . ASP A 1 97 ? 7.131 -11.355 -10.964 1.00 78.69 97 ASP A N 1
ATOM 801 C CA . ASP A 1 97 ? 6.313 -12.482 -11.420 1.00 78.69 97 ASP A CA 1
ATOM 802 C C . ASP A 1 97 ? 4.943 -12.001 -11.935 1.00 78.69 97 ASP A C 1
ATOM 804 O O . ASP A 1 97 ? 4.289 -12.674 -12.729 1.00 78.69 97 ASP A O 1
ATOM 808 N N . SER A 1 98 ? 4.482 -10.831 -11.475 1.00 78.31 98 SER A N 1
ATOM 809 C CA . SER A 1 98 ? 3.204 -10.237 -11.878 1.00 78.31 98 SER A CA 1
ATOM 810 C C . SER A 1 98 ? 3.113 -8.745 -11.545 1.00 78.31 98 SER A C 1
ATOM 812 O O . SER A 1 98 ? 3.912 -8.200 -10.779 1.00 78.31 98 SER A O 1
ATOM 814 N N . VAL A 1 99 ? 2.071 -8.082 -12.059 1.00 81.44 99 VAL A N 1
ATOM 815 C CA . VAL A 1 99 ? 1.725 -6.716 -11.633 1.00 81.44 99 VAL A CA 1
ATOM 816 C C . VAL A 1 99 ? 1.239 -6.685 -10.176 1.00 81.44 99 VAL A C 1
ATOM 818 O O . VAL A 1 99 ? 1.464 -5.700 -9.476 1.00 81.44 99 VAL A O 1
ATOM 821 N N . HIS A 1 100 ? 0.622 -7.764 -9.680 1.00 82.50 100 HIS A N 1
ATOM 822 C CA . HIS A 1 100 ? 0.252 -7.868 -8.265 1.00 82.50 100 HIS A CA 1
ATOM 823 C C . HIS A 1 100 ? 1.492 -7.817 -7.368 1.00 82.50 100 HIS A C 1
ATOM 825 O O . HIS A 1 100 ? 1.532 -6.999 -6.454 1.00 82.50 100 HIS A O 1
ATOM 831 N N . GLU A 1 101 ? 2.538 -8.585 -7.688 1.00 82.88 101 GLU A N 1
ATOM 832 C CA . GLU A 1 101 ? 3.811 -8.514 -6.960 1.00 82.88 101 GLU A CA 1
ATOM 833 C C . GLU A 1 101 ? 4.433 -7.115 -7.053 1.00 82.88 101 GLU A C 1
ATOM 835 O O . GLU A 1 101 ? 4.891 -6.570 -6.050 1.00 82.88 101 GLU A O 1
ATOM 840 N N . LEU A 1 102 ? 4.412 -6.505 -8.241 1.00 86.44 102 LEU A N 1
ATOM 841 C CA . LEU A 1 102 ? 4.907 -5.146 -8.443 1.00 86.44 102 LEU A CA 1
ATOM 842 C C . LEU A 1 102 ? 4.223 -4.138 -7.506 1.00 86.44 102 LEU A C 1
ATOM 844 O O . LEU A 1 102 ? 4.911 -3.313 -6.904 1.00 86.44 102 LEU A O 1
ATOM 848 N N . LEU A 1 103 ? 2.893 -4.177 -7.401 1.00 87.81 103 LEU A N 1
ATOM 849 C CA . LEU A 1 103 ? 2.104 -3.209 -6.633 1.00 87.81 103 LEU A CA 1
ATOM 850 C C . LEU A 1 103 ? 2.081 -3.553 -5.137 1.00 87.81 103 LEU A C 1
ATOM 852 O O . LEU A 1 103 ? 2.492 -2.766 -4.286 1.00 87.81 103 LEU A O 1
ATOM 856 N N . TRP A 1 104 ? 1.680 -4.770 -4.804 1.00 90.75 104 TRP A N 1
ATOM 857 C CA . TRP A 1 104 ? 1.348 -5.172 -3.439 1.00 90.75 104 TRP A CA 1
ATOM 858 C C . TRP A 1 104 ? 2.417 -6.034 -2.773 1.00 90.75 104 TRP A C 1
ATOM 860 O O . TRP A 1 104 ? 2.415 -6.149 -1.546 1.00 90.75 104 TRP A O 1
ATOM 870 N N . GLY A 1 105 ? 3.350 -6.583 -3.551 1.00 89.19 105 GLY A N 1
ATOM 871 C CA . GLY A 1 105 ? 4.365 -7.515 -3.073 1.00 89.19 105 GLY A CA 1
ATOM 872 C C . GLY A 1 105 ? 3.874 -8.960 -3.036 1.00 89.19 105 GLY A C 1
ATOM 873 O O . GLY A 1 105 ? 2.702 -9.262 -3.264 1.00 89.19 105 GLY A O 1
ATOM 874 N N . LYS A 1 106 ? 4.789 -9.883 -2.731 1.00 87.38 106 LYS A N 1
ATOM 875 C CA . LYS A 1 106 ? 4.432 -11.294 -2.495 1.00 87.38 106 LYS A CA 1
ATOM 876 C C . LYS A 1 106 ? 3.676 -11.427 -1.174 1.00 87.38 106 LYS A C 1
ATOM 878 O O . LYS A 1 106 ? 3.897 -10.647 -0.255 1.00 87.38 106 LYS A O 1
ATOM 883 N N . ASN A 1 107 ? 2.877 -12.483 -1.004 1.00 87.19 107 ASN A N 1
ATOM 884 C CA . ASN A 1 107 ? 2.165 -12.738 0.260 1.00 87.19 107 ASN A CA 1
ATOM 885 C C . ASN A 1 107 ? 3.086 -12.725 1.496 1.00 87.19 107 ASN A C 1
ATOM 887 O O . ASN A 1 107 ? 2.670 -12.299 2.569 1.00 87.19 107 ASN A O 1
ATOM 891 N N . SER A 1 108 ? 4.332 -13.191 1.361 1.00 88.62 108 SER A N 1
ATOM 89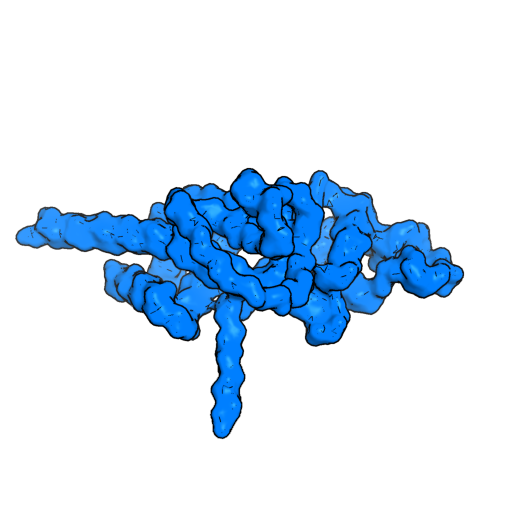2 C CA . SER A 1 108 ? 5.333 -13.129 2.432 1.00 88.62 108 SER A CA 1
ATOM 893 C C . SER A 1 108 ? 5.717 -11.695 2.798 1.00 88.62 108 SER A C 1
ATOM 895 O O . SER A 1 108 ? 5.862 -11.394 3.974 1.00 88.62 108 SER A O 1
ATOM 897 N N . GLU A 1 109 ? 5.837 -10.810 1.811 1.00 93.50 109 GLU A N 1
ATOM 898 C CA . GLU A 1 109 ? 6.113 -9.386 2.014 1.00 93.50 109 GLU A CA 1
ATOM 899 C C . GLU A 1 109 ? 4.908 -8.676 2.642 1.00 93.50 109 GLU A C 1
ATOM 901 O O . GLU A 1 109 ? 5.074 -7.922 3.600 1.00 93.50 109 GLU A O 1
ATOM 906 N N . ILE A 1 110 ? 3.695 -8.987 2.164 1.00 93.44 110 ILE A N 1
ATOM 907 C CA . ILE A 1 110 ? 2.439 -8.490 2.742 1.00 93.44 110 ILE A CA 1
ATOM 908 C C . ILE A 1 110 ? 2.401 -8.785 4.240 1.00 93.44 110 ILE A C 1
ATOM 910 O O . ILE A 1 110 ? 2.206 -7.871 5.035 1.00 93.44 110 ILE A O 1
ATOM 914 N N . LYS A 1 111 ? 2.665 -10.037 4.639 1.00 94.88 111 LYS A N 1
ATOM 915 C CA . LYS A 1 111 ? 2.737 -10.438 6.055 1.00 94.88 111 LYS A CA 1
ATOM 916 C C . LYS A 1 111 ? 3.705 -9.574 6.868 1.00 94.88 111 LYS A C 1
ATOM 918 O O . LYS A 1 111 ? 3.411 -9.262 8.016 1.00 94.88 111 LYS A O 1
ATOM 923 N N . THR A 1 112 ? 4.839 -9.183 6.287 1.00 96.75 112 THR A N 1
ATOM 924 C CA . THR A 1 112 ? 5.852 -8.363 6.964 1.00 96.75 112 THR A CA 1
ATOM 925 C C . THR A 1 112 ? 5.391 -6.924 7.180 1.00 96.75 112 THR A C 1
ATOM 927 O O . THR A 1 112 ? 5.598 -6.385 8.267 1.00 96.75 112 THR A O 1
ATOM 930 N N . TYR A 1 113 ? 4.772 -6.282 6.183 1.00 97.81 113 TYR A N 1
ATOM 931 C CA . TYR A 1 113 ? 4.361 -4.878 6.313 1.00 97.81 113 TYR A CA 1
ATOM 932 C C . TYR A 1 113 ? 2.957 -4.689 6.908 1.00 97.81 113 TYR A C 1
ATOM 934 O O . TYR A 1 113 ? 2.615 -3.570 7.304 1.00 97.81 113 TYR A O 1
ATOM 942 N N . LEU A 1 114 ? 2.144 -5.750 6.986 1.00 97.81 114 LEU A N 1
ATOM 943 C CA . LEU A 1 114 ? 0.751 -5.692 7.441 1.00 97.81 114 LEU A CA 1
ATOM 944 C C . LEU A 1 114 ? 0.561 -5.050 8.828 1.00 97.81 114 LEU A C 1
ATOM 946 O O . LEU A 1 114 ? -0.342 -4.221 8.936 1.00 97.81 114 LEU A O 1
ATOM 950 N N . PRO A 1 115 ? 1.391 -5.314 9.861 1.00 98.31 115 PRO A N 1
ATOM 951 C CA . PRO A 1 115 ? 1.234 -4.651 11.159 1.00 98.31 115 PRO A CA 1
ATOM 952 C C . PRO A 1 115 ? 1.337 -3.123 11.052 1.00 98.31 115 PRO A C 1
ATOM 954 O O . PRO A 1 115 ? 0.546 -2.383 11.639 1.00 98.31 115 PRO A O 1
ATOM 957 N N . LYS A 1 116 ? 2.295 -2.628 10.255 1.00 98.44 116 LYS A N 1
ATOM 958 C CA . LYS A 1 116 ? 2.498 -1.186 10.074 1.00 98.44 116 LYS A CA 1
ATOM 959 C C . LYS A 1 116 ? 1.408 -0.563 9.206 1.00 98.44 116 LYS A C 1
ATOM 961 O O . LYS A 1 116 ? 0.962 0.547 9.495 1.00 98.44 116 LYS A O 1
ATOM 966 N N . LEU A 1 117 ? 0.947 -1.284 8.183 1.00 98.31 117 LEU A N 1
ATOM 967 C CA . LEU A 1 117 ? -0.218 -0.880 7.400 1.00 98.31 117 LEU A CA 1
ATOM 968 C C . LEU A 1 117 ? -1.457 -0.755 8.293 1.00 98.31 117 LEU A C 1
ATOM 970 O O . LEU A 1 117 ? -2.143 0.262 8.237 1.00 98.31 117 LEU A O 1
ATOM 974 N N . PHE A 1 118 ? -1.706 -1.749 9.147 1.00 98.50 118 PHE A N 1
ATOM 975 C CA . PHE A 1 118 ? -2.820 -1.735 10.088 1.00 98.50 118 PHE A CA 1
ATOM 976 C C . PHE A 1 118 ? -2.746 -0.542 11.043 1.00 98.50 118 PHE A C 1
ATOM 978 O O . PHE A 1 118 ? -3.752 0.128 11.269 1.00 98.50 118 PHE A O 1
ATOM 985 N N . GLN A 1 119 ? -1.551 -0.209 11.538 1.00 98.31 119 GLN A N 1
ATOM 986 C CA . GLN A 1 119 ? -1.362 0.993 12.348 1.00 98.31 119 GLN A CA 1
ATOM 987 C C . GLN A 1 119 ? -1.805 2.259 11.603 1.00 98.31 119 GLN A C 1
ATOM 989 O O . GLN A 1 119 ? -2.537 3.072 12.167 1.00 98.31 119 GLN A O 1
ATOM 994 N N . ASN A 1 120 ? -1.414 2.421 10.337 1.00 98.25 120 ASN A N 1
ATOM 995 C CA . ASN A 1 120 ? -1.832 3.572 9.534 1.00 98.25 120 ASN A CA 1
ATOM 996 C C . ASN A 1 120 ? -3.347 3.581 9.280 1.00 98.25 120 ASN A C 1
ATOM 998 O O . ASN A 1 120 ? -3.967 4.634 9.431 1.00 98.25 120 ASN A O 1
ATOM 1002 N N . ILE A 1 121 ? -3.945 2.417 8.997 1.00 97.94 121 ILE A N 1
ATOM 1003 C CA . ILE A 1 121 ? -5.399 2.259 8.841 1.00 97.94 121 ILE A CA 1
ATOM 1004 C C . ILE A 1 121 ? -6.128 2.714 10.107 1.00 97.94 121 ILE A C 1
ATOM 1006 O O . ILE A 1 121 ? -7.081 3.487 10.017 1.00 97.94 121 ILE A O 1
ATOM 1010 N N . MET A 1 122 ? -5.684 2.272 11.286 1.00 97.62 122 MET A N 1
ATOM 1011 C CA . MET A 1 122 ? -6.309 2.639 12.559 1.00 97.62 122 MET A CA 1
ATOM 1012 C C . MET A 1 122 ? -6.197 4.137 12.836 1.00 97.62 122 MET A C 1
ATOM 1014 O O . MET A 1 122 ? -7.183 4.771 13.211 1.00 97.62 122 MET A O 1
ATOM 1018 N N . LEU A 1 123 ? -5.019 4.720 12.609 1.00 97.00 123 LEU A N 1
ATOM 1019 C CA . LEU A 1 123 ? -4.805 6.153 12.797 1.00 97.00 123 LEU A CA 1
ATOM 1020 C C . LEU A 1 123 ? -5.670 6.995 11.848 1.00 97.00 123 LEU A C 1
ATOM 1022 O O . LEU A 1 123 ? -6.298 7.956 12.291 1.00 97.00 123 LEU A O 1
ATOM 1026 N N . ASP A 1 124 ? -5.749 6.617 10.571 1.00 97.19 124 ASP A N 1
ATOM 1027 C CA . ASP A 1 124 ? -6.621 7.288 9.605 1.00 97.19 124 ASP A CA 1
ATOM 1028 C C . ASP A 1 124 ? -8.106 7.107 9.966 1.00 97.19 124 ASP A C 1
ATOM 1030 O O . ASP A 1 124 ? -8.888 8.051 9.851 1.00 97.19 124 ASP A O 1
ATOM 1034 N N . SER A 1 125 ? -8.496 5.927 10.459 1.00 96.56 125 SER A N 1
ATOM 1035 C CA . SER A 1 125 ? -9.877 5.616 10.858 1.00 96.56 125 SER A CA 1
ATOM 1036 C C . SER A 1 125 ? -10.355 6.448 12.053 1.00 96.56 125 SER A C 1
ATOM 1038 O O . SER A 1 125 ? -11.492 6.916 12.063 1.00 96.56 125 SER A O 1
ATOM 1040 N N . LEU A 1 126 ? -9.494 6.688 13.047 1.00 95.25 126 LEU A N 1
ATOM 1041 C CA . LEU A 1 126 ? -9.820 7.519 14.219 1.00 95.25 126 LEU A CA 1
ATOM 1042 C C . LEU A 1 126 ? -10.017 9.002 13.860 1.00 95.25 126 LEU A C 1
ATOM 1044 O O . LEU A 1 126 ? -10.758 9.727 14.530 1.00 95.25 126 LEU A O 1
ATOM 1048 N N . GLU A 1 127 ? -9.376 9.455 12.785 1.00 94.06 127 GLU A N 1
ATOM 1049 C CA . GLU A 1 127 ? -9.489 10.816 12.262 1.00 94.06 127 GLU A CA 1
ATOM 1050 C C . GLU A 1 127 ? -10.486 10.930 11.091 1.00 94.06 127 GLU A C 1
ATOM 1052 O O . GLU A 1 127 ? -10.574 11.998 10.472 1.00 94.06 127 GLU A O 1
ATOM 1057 N N . ASN A 1 128 ? -11.224 9.857 10.784 1.00 92.00 128 ASN A N 1
ATOM 1058 C CA . ASN A 1 128 ? -12.041 9.764 9.579 1.00 92.00 128 ASN A CA 1
ATOM 1059 C C . ASN A 1 128 ? -13.298 10.655 9.647 1.00 92.00 128 ASN A C 1
ATOM 1061 O O . ASN A 1 128 ? -13.902 10.834 10.710 1.00 92.00 128 ASN A O 1
ATOM 1065 N N . SER A 1 129 ? -13.711 11.229 8.512 1.00 91.62 129 SER A N 1
ATOM 1066 C CA . SER A 1 129 ? -14.966 11.995 8.416 1.00 91.62 129 SER A CA 1
ATOM 1067 C C . SER A 1 129 ? -16.222 11.119 8.458 1.00 91.62 129 SER A C 1
ATOM 1069 O O . SER A 1 129 ? -17.287 11.588 8.866 1.00 91.62 129 SER A O 1
ATOM 1071 N N . ASN A 1 130 ? -16.104 9.861 8.041 1.00 92.56 130 ASN A N 1
ATOM 1072 C CA . ASN A 1 130 ? -17.142 8.855 8.139 1.00 92.56 130 ASN A CA 1
ATOM 1073 C C . ASN A 1 130 ? -17.345 8.469 9.608 1.00 92.56 130 ASN A C 1
ATOM 1075 O O . ASN A 1 130 ? -16.492 7.844 10.246 1.00 92.56 130 ASN A O 1
ATOM 1079 N N . LYS A 1 131 ? -18.496 8.870 10.157 1.00 93.88 131 LYS A N 1
ATOM 1080 C CA . LYS A 1 131 ? -18.813 8.676 11.576 1.00 93.88 131 LYS A CA 1
ATOM 1081 C C . LYS A 1 131 ? -18.882 7.202 11.960 1.00 93.88 131 LYS A C 1
ATOM 1083 O O . LYS A 1 131 ? -18.515 6.880 13.082 1.00 93.88 131 LYS A O 1
ATOM 1088 N N . THR A 1 132 ? -19.320 6.324 11.061 1.00 94.25 132 THR A N 1
ATOM 1089 C CA . THR A 1 132 ? -19.436 4.888 11.341 1.00 94.25 132 THR A CA 1
ATOM 1090 C C . THR A 1 132 ? -18.060 4.281 11.588 1.00 94.25 132 THR A C 1
ATOM 1092 O O . THR A 1 132 ? -17.828 3.725 12.662 1.00 94.25 132 THR A O 1
ATOM 1095 N N . ILE A 1 133 ? -17.124 4.487 10.651 1.00 95.25 133 ILE A N 1
ATOM 1096 C CA . ILE A 1 133 ? -15.727 4.044 10.787 1.00 95.25 133 ILE A CA 1
ATOM 1097 C C . ILE A 1 133 ? -15.117 4.621 12.066 1.00 95.25 133 ILE A C 1
ATOM 1099 O O . ILE A 1 133 ? -14.591 3.889 12.907 1.00 95.25 133 ILE A O 1
ATOM 1103 N N . LYS A 1 134 ? -15.230 5.942 12.239 1.00 96.50 134 LYS A N 1
ATOM 1104 C CA . LYS A 1 134 ? -14.628 6.637 13.375 1.00 96.50 134 LYS A CA 1
ATOM 1105 C C . LYS A 1 134 ? -15.154 6.131 14.715 1.00 96.50 134 LYS A C 1
ATOM 1107 O O . LYS A 1 134 ? -14.356 5.927 15.630 1.00 96.50 134 LYS A O 1
ATOM 1112 N N . ASN A 1 135 ? -16.468 5.958 14.850 1.00 96.56 135 ASN A N 1
ATOM 1113 C CA . ASN A 1 135 ? -17.091 5.564 16.110 1.00 96.56 135 ASN A CA 1
ATOM 1114 C C . ASN A 1 135 ? -16.710 4.132 16.487 1.00 96.56 135 ASN A C 1
ATOM 1116 O O . ASN A 1 135 ? -16.214 3.930 17.590 1.00 96.56 135 ASN A O 1
ATOM 1120 N N . ILE A 1 136 ? -16.827 3.175 15.559 1.00 96.44 136 ILE A N 1
ATOM 1121 C CA . ILE A 1 136 ? -16.472 1.772 15.828 1.00 96.44 136 ILE A CA 1
ATOM 1122 C C . ILE A 1 136 ? -14.995 1.651 16.214 1.00 96.44 136 ILE A C 1
ATOM 1124 O O . ILE A 1 136 ? -14.673 1.024 17.223 1.00 96.44 136 ILE A O 1
ATOM 1128 N N . CYS A 1 137 ? -14.091 2.307 15.479 1.00 96.00 137 CYS A N 1
ATOM 1129 C CA . CYS A 1 137 ? -12.672 2.307 15.834 1.00 96.00 137 CYS A CA 1
ATOM 1130 C C . CYS A 1 137 ? -12.417 3.000 17.182 1.00 96.00 137 CYS A C 1
ATOM 1132 O O . CYS A 1 137 ? -11.598 2.530 17.967 1.00 96.00 137 CYS A O 1
ATOM 1134 N N . SER A 1 138 ? -13.119 4.095 17.486 1.00 95.81 138 SER A N 1
ATOM 1135 C CA . SER A 1 138 ? -12.989 4.781 18.779 1.00 95.81 138 SER A CA 1
ATOM 1136 C C . SER A 1 138 ? -13.452 3.906 19.942 1.00 95.81 138 SER A C 1
ATOM 1138 O O . SER A 1 138 ? -12.801 3.889 20.986 1.00 95.81 138 SER A O 1
ATOM 1140 N N . ASP A 1 139 ? -14.550 3.176 19.772 1.00 95.00 139 ASP A N 1
ATOM 1141 C CA . ASP A 1 139 ? -15.094 2.291 20.799 1.00 95.00 139 ASP A CA 1
ATOM 1142 C C . ASP A 1 139 ? -14.186 1.075 21.014 1.00 95.00 139 ASP A C 1
ATOM 1144 O O . ASP A 1 139 ? -13.868 0.751 22.160 1.00 95.00 139 ASP A O 1
ATOM 1148 N N . LEU A 1 140 ? -13.641 0.501 19.935 1.00 94.75 140 LEU A N 1
ATOM 1149 C CA . LEU A 1 140 ? -12.621 -0.551 20.001 1.00 94.75 140 LEU A CA 1
ATOM 1150 C C . LEU A 1 140 ? -11.367 -0.105 20.771 1.00 94.75 140 LEU A C 1
ATOM 1152 O O . LEU A 1 140 ? -10.799 -0.862 21.556 1.00 94.75 140 LEU A O 1
ATOM 1156 N N . MET A 1 141 ? -10.939 1.144 20.588 1.00 94.19 141 MET A N 1
ATOM 1157 C CA . MET A 1 141 ? -9.784 1.695 21.302 1.00 94.19 141 MET A CA 1
ATOM 1158 C C . MET A 1 141 ? -10.070 1.979 22.783 1.00 94.19 141 MET A C 1
ATOM 1160 O O . MET A 1 141 ? -9.167 1.857 23.623 1.00 94.19 141 MET A O 1
ATOM 1164 N N . LYS A 1 142 ? -11.308 2.365 23.117 1.00 92.69 142 LYS A N 1
ATOM 1165 C CA . LYS A 1 142 ? -11.756 2.598 24.501 1.00 92.69 142 LYS A CA 1
ATOM 1166 C C . LYS A 1 142 ? -11.951 1.306 25.282 1.00 92.69 142 LYS A C 1
ATOM 1168 O O . LYS A 1 142 ? -11.734 1.321 26.488 1.00 92.69 142 LYS A O 1
ATOM 1173 N N . SER A 1 143 ? -12.310 0.205 24.622 1.00 89.50 143 SER A N 1
ATOM 1174 C CA . SER A 1 143 ? -12.458 -1.089 25.296 1.00 89.50 143 SER A CA 1
ATOM 1175 C C . SER A 1 143 ? -11.121 -1.692 25.756 1.00 89.50 143 SER A C 1
ATOM 1177 O O . SER A 1 143 ? -11.106 -2.663 26.508 1.00 89.50 143 SER A O 1
ATOM 1179 N N . ARG A 1 144 ? -9.981 -1.115 25.344 1.00 87.88 144 ARG A N 1
ATOM 1180 C CA . ARG A 1 144 ? -8.636 -1.511 25.791 1.00 87.88 144 ARG A CA 1
ATOM 1181 C C . ARG A 1 144 ? -8.188 -0.704 27.015 1.00 87.88 144 ARG A C 1
ATOM 1183 O O . ARG A 1 144 ? -8.151 0.527 26.964 1.00 87.88 144 ARG A O 1
ATOM 1190 N N . SER A 1 145 ? -7.757 -1.395 28.071 1.00 85.88 145 SER A N 1
ATOM 1191 C CA . SER A 1 145 ? -7.214 -0.795 29.303 1.00 85.88 145 SER A CA 1
ATOM 1192 C C . SER A 1 145 ? -5.820 -0.178 29.128 1.00 85.88 145 SER A C 1
ATOM 1194 O O . SER A 1 145 ? -5.481 0.774 29.833 1.00 85.88 145 SER A O 1
ATOM 1196 N N . GLU A 1 146 ? -5.032 -0.684 28.172 1.00 91.44 146 GLU A N 1
ATOM 1197 C CA . GLU A 1 146 ? -3.717 -0.147 27.804 1.00 91.44 146 GLU A CA 1
ATOM 1198 C C . GLU A 1 146 ? -3.815 1.359 27.519 1.00 91.44 146 GLU A C 1
ATOM 1200 O O . GLU A 1 146 ? -4.777 1.800 26.900 1.00 91.44 146 GLU A O 1
ATOM 1205 N N . LYS A 1 147 ? -2.849 2.168 27.962 1.00 87.88 147 LYS A N 1
ATOM 1206 C CA . LYS A 1 147 ? -2.849 3.630 27.773 1.00 87.88 147 LYS A CA 1
ATOM 1207 C C . LYS A 1 147 ? -2.055 4.051 26.541 1.00 87.88 147 LYS A C 1
ATOM 1209 O O . LYS A 1 147 ? -2.397 5.053 25.912 1.00 87.88 147 LYS A O 1
ATOM 1214 N N . ASN A 1 148 ? -1.009 3.307 26.193 1.00 94.69 148 ASN A N 1
ATOM 1215 C CA . ASN A 1 148 ? -0.180 3.596 25.036 1.00 94.69 148 ASN A CA 1
ATOM 1216 C C . ASN A 1 148 ? -0.937 3.285 23.733 1.00 94.69 148 ASN A C 1
ATOM 1218 O O . ASN A 1 148 ? -1.373 2.159 23.497 1.00 94.69 148 ASN A O 1
ATOM 1222 N N . LEU A 1 149 ? -1.073 4.298 22.872 1.00 93.12 149 LEU A N 1
ATOM 1223 C CA . LEU A 1 149 ? -1.843 4.208 21.631 1.00 93.12 149 LEU A CA 1
ATOM 1224 C C . LEU A 1 149 ? -1.327 3.112 20.689 1.00 93.12 149 LEU A C 1
ATOM 1226 O O . LEU A 1 149 ? -2.118 2.353 20.136 1.00 93.12 149 LEU A O 1
ATOM 1230 N N . GLU A 1 150 ? -0.011 3.027 20.508 1.00 93.69 150 GLU A N 1
ATOM 1231 C CA . GLU A 1 150 ? 0.602 2.056 19.597 1.00 93.69 150 GLU A CA 1
ATOM 1232 C C . GLU A 1 150 ? 0.438 0.627 20.114 1.00 93.69 150 GLU A C 1
ATOM 1234 O O . GLU A 1 150 ? 0.123 -0.277 19.344 1.00 93.69 150 GLU A O 1
ATOM 1239 N N . THR A 1 151 ? 0.563 0.442 21.427 1.00 95.06 151 THR A N 1
ATOM 1240 C CA . THR A 1 151 ? 0.399 -0.860 22.081 1.00 95.06 151 THR A CA 1
ATOM 1241 C C . THR A 1 151 ? -1.052 -1.335 21.999 1.00 95.06 151 THR A C 1
ATOM 1243 O O . THR A 1 151 ? -1.284 -2.485 21.635 1.00 95.06 151 THR A O 1
ATOM 1246 N N . LYS A 1 152 ? -2.039 -0.447 22.220 1.00 94.94 152 LYS A N 1
ATOM 1247 C CA . LYS A 1 152 ? -3.465 -0.758 21.991 1.00 94.94 152 LYS A CA 1
ATOM 1248 C C . LYS A 1 152 ? -3.711 -1.240 20.555 1.00 94.94 152 LYS A C 1
ATOM 1250 O O . LYS A 1 152 ? -4.363 -2.259 20.348 1.00 94.94 152 LYS A O 1
ATOM 1255 N N . ILE A 1 153 ? -3.196 -0.500 19.567 1.00 96.88 153 ILE A N 1
ATOM 1256 C CA . ILE A 1 153 ? -3.349 -0.843 18.144 1.00 96.88 153 ILE A CA 1
ATOM 1257 C C . ILE A 1 153 ? -2.717 -2.207 17.857 1.00 96.88 153 ILE A C 1
ATOM 1259 O O . ILE A 1 153 ? -3.324 -3.027 17.172 1.00 96.88 153 ILE A O 1
ATOM 1263 N N . TYR A 1 154 ? -1.524 -2.465 18.391 1.00 95.94 154 TYR A N 1
ATOM 1264 C CA . TYR A 1 154 ? -0.834 -3.736 18.201 1.00 95.94 154 TYR A CA 1
ATOM 1265 C C . TYR A 1 154 ? -1.586 -4.918 18.834 1.00 95.94 154 TYR A C 1
ATOM 1267 O O . TYR A 1 154 ? -1.692 -5.970 18.216 1.00 95.94 154 TYR A O 1
ATOM 1275 N N . GLN A 1 155 ? -2.172 -4.748 20.021 1.00 94.88 155 GLN A N 1
ATOM 1276 C CA . GLN A 1 155 ? -3.003 -5.786 20.647 1.00 94.88 155 GLN A CA 1
ATOM 1277 C C . GLN A 1 155 ? -4.214 -6.142 19.777 1.00 94.88 155 GLN A C 1
ATOM 1279 O O . GLN A 1 155 ? -4.449 -7.314 19.500 1.00 94.88 155 GLN A O 1
ATOM 1284 N N . ILE A 1 156 ? -4.931 -5.130 19.274 1.00 95.88 156 ILE A N 1
ATOM 1285 C CA . ILE A 1 156 ? -6.058 -5.335 18.352 1.00 95.88 156 ILE A CA 1
ATOM 1286 C C . ILE A 1 156 ? -5.590 -6.052 17.082 1.00 95.88 156 ILE A C 1
ATOM 1288 O O . ILE A 1 156 ? -6.266 -6.964 16.612 1.00 95.88 156 ILE A O 1
ATOM 1292 N N . TYR A 1 157 ? -4.440 -5.651 16.528 1.00 97.44 157 TYR A N 1
ATOM 1293 C CA . TYR A 1 157 ? -3.851 -6.319 15.371 1.00 97.44 157 TYR A CA 1
ATOM 1294 C C . TYR A 1 157 ? -3.633 -7.807 15.645 1.00 97.44 157 TYR A C 1
ATOM 1296 O O . TYR A 1 157 ? -4.082 -8.630 14.853 1.00 97.44 157 TYR A O 1
ATOM 1304 N N . GLU A 1 158 ? -2.994 -8.158 16.762 1.00 96.62 158 GLU A N 1
ATOM 1305 C CA . GLU A 1 158 ? -2.694 -9.551 17.103 1.00 96.62 158 GLU A CA 1
ATOM 1306 C C . GLU A 1 158 ? -3.952 -10.422 17.214 1.00 96.62 158 GLU A C 1
ATOM 1308 O O . GLU A 1 158 ? -3.923 -11.581 16.801 1.00 96.62 158 GLU A O 1
ATOM 1313 N N . GLU A 1 159 ? -5.067 -9.860 17.684 1.00 95.44 159 GLU A N 1
ATOM 1314 C CA . GLU A 1 159 ? -6.352 -10.564 17.788 1.00 95.44 159 GLU A CA 1
ATOM 1315 C C . GLU A 1 159 ? -6.986 -10.878 16.425 1.00 95.44 159 GLU A C 1
ATOM 1317 O O . GLU A 1 159 ? -7.676 -11.888 16.282 1.00 95.44 159 GLU A O 1
ATOM 1322 N N . ILE A 1 160 ? -6.753 -10.039 15.410 1.00 96.75 160 ILE A N 1
ATOM 1323 C CA . ILE A 1 160 ? -7.390 -10.183 14.091 1.00 96.75 160 ILE A CA 1
ATOM 1324 C C . ILE A 1 160 ? -6.412 -10.528 12.965 1.00 96.75 160 ILE A C 1
ATOM 1326 O O . ILE A 1 160 ? -6.854 -10.665 11.827 1.00 96.75 160 ILE A O 1
ATOM 1330 N N . LYS A 1 161 ? -5.105 -10.656 13.232 1.00 96.75 161 LYS A N 1
ATOM 1331 C CA . LYS A 1 161 ? -4.046 -10.672 12.202 1.00 96.75 161 LYS A CA 1
ATOM 1332 C C . LYS A 1 161 ? -4.259 -11.698 11.092 1.00 96.75 161 LYS A C 1
ATOM 1334 O O . LYS A 1 161 ? -4.032 -11.378 9.931 1.00 96.75 161 LYS A O 1
ATOM 1339 N N . GLU A 1 162 ? -4.734 -12.898 11.422 1.00 95.19 162 GLU A N 1
ATOM 1340 C CA . GLU A 1 162 ? -4.959 -13.960 10.433 1.00 95.19 162 GLU A CA 1
ATOM 1341 C C . GLU A 1 162 ? -6.162 -13.644 9.535 1.00 95.19 162 GLU A C 1
ATOM 1343 O O . GLU A 1 162 ? -6.081 -13.757 8.309 1.00 95.19 162 GLU A O 1
ATOM 1348 N N . ALA A 1 163 ? -7.264 -13.179 10.134 1.00 94.62 163 ALA A N 1
ATOM 1349 C CA . ALA A 1 163 ? -8.440 -12.740 9.390 1.00 94.62 163 ALA A CA 1
ATOM 1350 C C . ALA A 1 163 ? -8.103 -11.512 8.534 1.00 94.62 163 ALA A C 1
ATOM 1352 O O . ALA A 1 163 ? -8.341 -11.519 7.331 1.00 94.62 163 ALA A O 1
ATOM 1353 N N . LEU A 1 164 ? -7.456 -10.505 9.123 1.00 95.69 164 LEU A N 1
ATOM 1354 C CA . LEU A 1 164 ? -7.004 -9.300 8.437 1.00 95.69 164 LEU A CA 1
ATOM 1355 C C . LEU A 1 164 ? -6.077 -9.624 7.266 1.00 95.69 164 LEU A C 1
ATOM 1357 O O . LEU A 1 1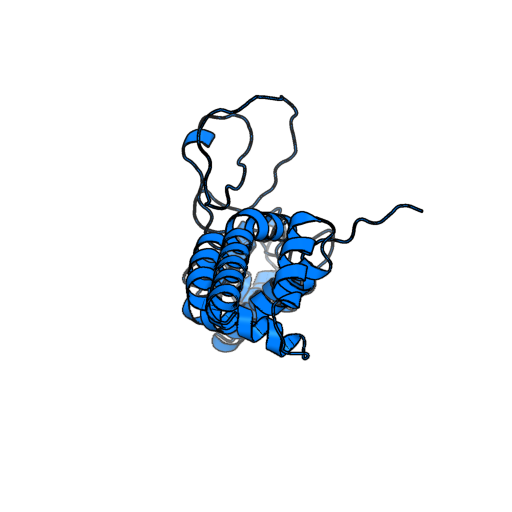64 ? -6.242 -9.045 6.198 1.00 95.69 164 LEU A O 1
ATOM 1361 N N . LEU A 1 165 ? -5.118 -10.538 7.434 1.00 93.62 165 LEU A N 1
ATOM 1362 C CA . LEU A 1 165 ? -4.220 -10.939 6.355 1.00 93.62 165 LEU A CA 1
ATOM 1363 C C . LEU A 1 165 ? -4.999 -11.529 5.180 1.00 93.62 165 LEU A C 1
ATOM 1365 O O . LEU A 1 165 ? -4.746 -11.157 4.034 1.00 93.62 165 LEU A O 1
ATOM 1369 N N . LYS A 1 166 ? -5.939 -12.438 5.457 1.00 89.12 166 LYS A N 1
ATOM 1370 C CA . LYS A 1 166 ? -6.795 -13.028 4.425 1.00 89.12 166 LYS A CA 1
ATOM 1371 C C . LYS A 1 166 ? -7.614 -11.949 3.718 1.00 89.12 166 LYS A C 1
ATOM 1373 O O . LYS A 1 166 ? -7.592 -11.880 2.491 1.00 89.12 166 LYS A O 1
ATOM 1378 N N . GLU A 1 167 ? -8.276 -11.091 4.489 1.00 90.56 167 GLU A N 1
ATOM 1379 C CA . GLU A 1 167 ? -9.105 -10.015 3.954 1.00 90.56 167 GLU A CA 1
ATOM 1380 C C . GLU A 1 167 ? -8.301 -9.012 3.129 1.00 90.56 167 GLU A C 1
ATOM 1382 O O . GLU A 1 167 ? -8.734 -8.591 2.057 1.00 90.56 167 GLU A O 1
ATOM 1387 N N . PHE A 1 168 ? -7.095 -8.679 3.578 1.00 92.69 168 PHE A N 1
ATOM 1388 C CA . PHE A 1 168 ? -6.221 -7.763 2.869 1.00 92.69 168 PHE A CA 1
ATOM 1389 C C . PHE A 1 168 ? -5.662 -8.383 1.582 1.00 92.69 168 PHE A C 1
ATOM 1391 O O . PHE A 1 168 ? -5.676 -7.728 0.542 1.00 92.69 168 PHE A O 1
ATOM 1398 N N . ILE A 1 169 ? -5.236 -9.653 1.598 1.00 85.94 169 ILE A N 1
ATOM 1399 C CA . ILE A 1 169 ? -4.817 -10.358 0.373 1.00 85.94 169 ILE A CA 1
ATOM 1400 C C . ILE A 1 169 ? -5.958 -10.375 -0.647 1.00 85.94 169 ILE A C 1
ATOM 1402 O O . ILE A 1 169 ? -5.718 -10.095 -1.823 1.00 85.94 169 ILE A O 1
ATOM 1406 N N . ASP A 1 170 ? -7.181 -10.672 -0.210 1.00 83.12 170 ASP A N 1
ATOM 1407 C CA . ASP A 1 170 ? -8.352 -10.649 -1.084 1.00 83.12 170 ASP A CA 1
ATOM 1408 C C . ASP A 1 170 ? -8.625 -9.236 -1.620 1.00 83.12 170 ASP A C 1
ATOM 1410 O O . ASP A 1 170 ? -8.862 -9.095 -2.815 1.00 83.12 170 ASP A O 1
ATOM 1414 N N . PHE A 1 171 ? -8.495 -8.194 -0.795 1.00 85.00 171 PHE A N 1
ATOM 1415 C CA . PHE A 1 171 ? -8.623 -6.792 -1.213 1.00 85.00 171 PHE A CA 1
ATOM 1416 C C . PHE A 1 171 ? -7.593 -6.369 -2.271 1.00 85.00 171 PHE A C 1
ATOM 1418 O O . PHE A 1 171 ? -7.927 -5.639 -3.205 1.00 85.00 171 PHE A O 1
ATOM 1425 N N . THR A 1 172 ? -6.344 -6.836 -2.170 1.00 83.06 172 THR A N 1
ATOM 1426 C CA . THR A 1 172 ? -5.307 -6.508 -3.170 1.00 83.06 172 THR A CA 1
ATOM 1427 C C . THR A 1 172 ? -5.579 -7.119 -4.553 1.00 83.06 172 THR A C 1
ATOM 1429 O O . THR A 1 172 ? -5.010 -6.680 -5.561 1.00 83.06 172 THR A O 1
ATOM 1432 N N . LYS A 1 173 ? -6.460 -8.124 -4.620 1.00 73.31 173 LYS A N 1
ATOM 1433 C CA . LYS A 1 173 ? -6.894 -8.784 -5.852 1.00 73.31 173 LYS A CA 1
ATOM 1434 C C . LYS A 1 173 ? -8.219 -8.172 -6.307 1.00 73.31 173 LYS A C 1
ATOM 1436 O O . LYS A 1 173 ? -9.176 -8.100 -5.547 1.00 73.31 173 LYS A O 1
ATOM 1441 N N . ALA A 1 174 ? -8.318 -7.764 -7.567 1.00 55.28 174 ALA A N 1
ATOM 1442 C CA . ALA A 1 174 ? -9.598 -7.316 -8.112 1.00 55.28 174 ALA A CA 1
ATOM 1443 C C . ALA A 1 174 ? -10.463 -8.537 -8.489 1.00 55.28 174 ALA A C 1
ATOM 1445 O O . ALA A 1 174 ? -10.004 -9.394 -9.243 1.00 55.28 174 ALA A O 1
ATOM 1446 N N . LYS A 1 175 ? -11.714 -8.618 -8.014 1.00 46.41 175 LYS A N 1
ATOM 1447 C CA . LYS A 1 175 ? -12.731 -9.554 -8.536 1.00 46.41 175 LYS A CA 1
ATOM 1448 C C . LYS A 1 175 ? -13.909 -8.759 -9.101 1.00 46.41 175 LYS A C 1
ATOM 1450 O O . LYS A 1 175 ? -14.386 -7.841 -8.449 1.00 46.41 175 LYS A O 1
ATOM 1455 N N . THR A 1 176 ? -14.370 -9.109 -10.301 1.00 40.22 176 THR A N 1
ATOM 1456 C CA . THR A 1 176 ? -15.656 -8.638 -10.841 1.00 40.22 176 THR A CA 1
ATOM 1457 C C . THR A 1 176 ? -16.763 -9.607 -10.428 1.00 40.22 176 THR A C 1
ATOM 1459 O O . THR A 1 176 ? -16.578 -10.827 -10.495 1.00 40.22 176 THR A O 1
ATOM 1462 N N . SER A 1 177 ? -17.923 -9.099 -10.008 1.00 36.75 177 SER A N 1
ATOM 1463 C CA . SER A 1 177 ? -19.144 -9.905 -9.980 1.00 36.75 177 SER A CA 1
ATOM 1464 C C . SER A 1 177 ? -19.650 -10.104 -11.407 1.00 36.75 177 SER A C 1
ATOM 1466 O O . SER A 1 177 ? -19.663 -9.186 -12.227 1.00 36.75 177 SER A O 1
ATOM 1468 N N . LYS A 1 178 ? -20.049 -11.340 -11.728 1.00 35.84 178 LYS A N 1
ATOM 1469 C CA . LYS A 1 178 ? -20.513 -11.726 -13.071 1.00 35.84 178 LYS A CA 1
ATOM 1470 C C . LYS A 1 178 ? -21.739 -10.936 -13.552 1.00 35.84 178 LYS A C 1
ATOM 1472 O O . LYS A 1 178 ? -21.946 -10.849 -14.754 1.00 35.84 178 LYS A O 1
ATOM 1477 N N . GLU A 1 179 ? -22.519 -10.349 -12.648 1.00 38.62 179 GLU A N 1
ATOM 1478 C CA . GLU A 1 179 ? -23.771 -9.642 -12.961 1.00 38.62 179 GLU A CA 1
ATOM 1479 C C . GLU A 1 179 ? -23.557 -8.269 -13.628 1.00 38.62 179 GLU A C 1
ATOM 1481 O O . GLU A 1 179 ? -24.472 -7.748 -14.253 1.00 38.62 179 GLU A O 1
ATOM 1486 N N . HIS A 1 180 ? -22.341 -7.709 -13.583 1.00 39.25 180 HIS A N 1
ATOM 1487 C CA . HIS A 1 180 ? -22.008 -6.418 -14.209 1.00 39.25 180 HIS A CA 1
ATOM 1488 C C . HIS A 1 180 ? -21.321 -6.549 -15.582 1.00 39.25 180 HIS A C 1
ATOM 1490 O O . HIS A 1 180 ? -20.906 -5.550 -16.163 1.00 39.25 180 HIS A O 1
ATOM 1496 N N . LEU A 1 181 ? -21.194 -7.767 -16.125 1.00 37.53 181 LEU A N 1
ATOM 1497 C CA . LEU A 1 181 ? -20.620 -7.995 -17.461 1.00 37.53 181 LEU A CA 1
ATOM 1498 C C . LEU A 1 181 ? -21.580 -7.629 -18.607 1.00 37.53 181 LEU A C 1
ATOM 1500 O O . LEU A 1 181 ? -21.125 -7.454 -19.734 1.00 37.53 181 LEU A O 1
ATOM 1504 N N . GLU A 1 182 ? -22.877 -7.486 -18.323 1.00 37.62 182 GLU A N 1
ATOM 1505 C CA . GLU A 1 182 ? -23.909 -7.141 -19.315 1.00 37.62 182 GLU A CA 1
ATOM 1506 C C . GLU A 1 182 ? -24.510 -5.738 -19.110 1.00 37.62 182 GLU A C 1
ATOM 1508 O O . GLU A 1 182 ? -25.312 -5.288 -19.928 1.00 37.62 182 GLU A O 1
ATOM 1513 N N . SER A 1 183 ? -24.101 -5.013 -18.061 1.00 35.03 183 SER A N 1
ATOM 1514 C CA . SER A 1 183 ? -24.558 -3.640 -17.834 1.00 35.03 183 SER A CA 1
ATOM 1515 C C . SER A 1 183 ? -23.723 -2.638 -18.651 1.00 35.03 183 SER A C 1
ATOM 1517 O O . SER A 1 183 ? -22.492 -2.666 -18.583 1.00 35.03 183 SER A O 1
ATOM 1519 N N . PRO A 1 184 ? -24.346 -1.703 -19.398 1.00 33.41 184 PRO A N 1
ATOM 1520 C CA . PRO A 1 184 ? -23.663 -0.559 -20.016 1.00 33.41 184 PRO A CA 1
ATOM 1521 C C . PRO A 1 184 ? -23.101 0.438 -18.984 1.00 33.41 184 PRO A C 1
ATOM 1523 O O . PRO A 1 184 ? -22.437 1.414 -19.350 1.00 33.41 184 PRO A O 1
ATOM 1526 N N . GLU A 1 185 ? -23.408 0.226 -17.706 1.00 34.28 185 GLU A N 1
ATOM 1527 C CA . GLU A 1 185 ? -22.979 1.024 -16.568 1.00 34.28 185 GLU A CA 1
ATOM 1528 C C . GLU A 1 185 ? -21.614 0.508 -16.100 1.00 34.28 185 GLU A C 1
ATOM 1530 O O . GLU A 1 185 ? -21.413 -0.678 -15.860 1.00 34.28 185 GLU A O 1
ATOM 1535 N N . GLY A 1 186 ? -20.630 1.405 -16.067 1.00 37.28 186 GLY A N 1
ATOM 1536 C CA . GLY A 1 186 ? -19.227 1.061 -15.865 1.00 37.28 186 GLY A CA 1
ATOM 1537 C C . GLY A 1 186 ? -18.947 0.231 -14.609 1.00 37.28 186 GLY A C 1
ATOM 1538 O O . GLY A 1 186 ? -19.639 0.319 -13.605 1.00 37.28 186 GLY A O 1
ATOM 1539 N N . ILE A 1 187 ? -17.857 -0.533 -14.685 1.00 37.84 187 ILE A N 1
ATOM 1540 C CA . ILE A 1 187 ? -17.342 -1.431 -13.647 1.00 37.84 187 ILE A CA 1
ATOM 1541 C C . ILE A 1 187 ? -17.280 -0.718 -12.285 1.00 37.84 187 ILE A C 1
ATOM 1543 O O . ILE A 1 187 ? -16.400 0.117 -12.047 1.00 37.84 187 ILE A O 1
ATOM 1547 N N . GLU A 1 188 ? -18.181 -1.080 -11.373 1.00 33.53 188 GLU A N 1
ATOM 1548 C CA . GLU A 1 188 ? -18.003 -0.836 -9.948 1.00 33.53 188 GLU A CA 1
ATOM 1549 C C . GLU A 1 188 ? -17.044 -1.889 -9.383 1.00 33.53 188 GLU A C 1
ATOM 1551 O O . GLU A 1 188 ? -17.192 -3.090 -9.610 1.00 33.53 188 GLU A O 1
ATOM 1556 N N . TYR A 1 189 ? -16.019 -1.445 -8.653 1.00 36.50 189 TYR A N 1
ATOM 1557 C CA . TYR A 1 189 ? -15.151 -2.364 -7.925 1.00 36.50 189 TYR A CA 1
ATOM 1558 C C . TYR A 1 189 ? -15.910 -2.858 -6.690 1.00 36.50 189 TYR A C 1
ATOM 1560 O O . TYR A 1 189 ? -16.121 -2.127 -5.712 1.00 36.50 189 TYR A O 1
ATOM 1568 N N . GLU A 1 190 ? -16.347 -4.110 -6.752 1.00 34.34 190 GLU A N 1
ATOM 1569 C CA . GLU A 1 190 ? -16.881 -4.818 -5.603 1.00 34.34 190 GLU A CA 1
ATOM 1570 C C . GLU A 1 190 ? -15.701 -5.316 -4.769 1.00 34.34 190 GLU A C 1
ATOM 1572 O O . GLU A 1 190 ? -14.959 -6.225 -5.145 1.00 34.34 190 GLU A O 1
ATOM 1577 N N . ILE A 1 191 ? -15.492 -4.668 -3.627 1.00 33.66 191 ILE A N 1
ATOM 1578 C CA . ILE A 1 191 ? -14.691 -5.262 -2.570 1.00 33.66 191 ILE A CA 1
ATOM 1579 C C . ILE A 1 191 ? -15.536 -6.429 -2.092 1.00 33.66 191 ILE A C 1
ATOM 1581 O O . ILE A 1 191 ? -16.640 -6.222 -1.599 1.00 33.66 191 ILE A O 1
ATOM 1585 N N . VAL A 1 192 ? -15.063 -7.648 -2.367 1.00 31.00 192 VAL A N 1
ATOM 1586 C CA . VAL A 1 192 ? -15.745 -8.906 -2.038 1.00 31.00 192 VAL A CA 1
ATOM 1587 C C . VAL A 1 192 ? -16.335 -8.753 -0.641 1.00 31.00 192 VAL A C 1
ATOM 1589 O O . VAL A 1 192 ? -15.575 -8.371 0.234 1.00 31.00 192 VAL A O 1
ATOM 1592 N N . GLY A 1 193 ? -17.636 -9.003 -0.418 1.00 28.30 193 GLY A N 1
ATOM 1593 C CA . GLY A 1 193 ? -18.234 -8.911 0.924 1.00 28.30 193 GLY A CA 1
ATOM 1594 C C . GLY A 1 193 ? -19.723 -8.582 1.055 1.00 28.30 193 GLY A C 1
ATOM 1595 O O . GLY A 1 193 ? -20.053 -7.613 1.712 1.00 28.30 193 GLY A O 1
ATOM 1596 N N . ILE A 1 194 ? -20.596 -9.4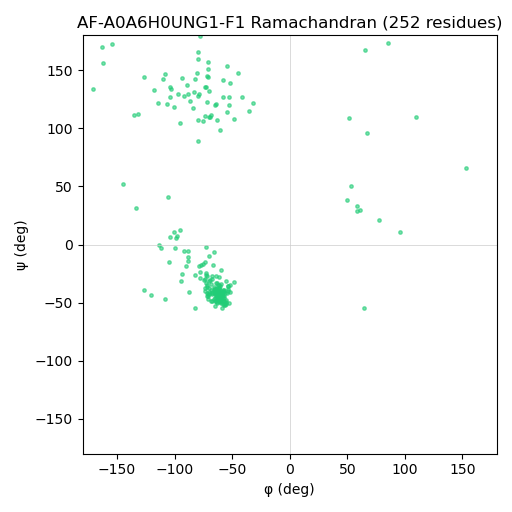83 0.585 1.00 33.53 194 ILE A N 1
ATOM 1597 C CA . ILE A 1 194 ? -21.985 -9.687 1.058 1.00 33.53 194 ILE A CA 1
ATOM 1598 C C . ILE A 1 194 ? -22.980 -8.536 0.778 1.00 33.53 194 ILE A C 1
ATOM 1600 O O . ILE A 1 194 ? -23.204 -7.686 1.635 1.00 33.53 194 ILE A O 1
ATOM 1604 N N . LYS A 1 195 ? -23.748 -8.636 -0.321 1.00 32.25 195 LYS A N 1
ATOM 1605 C CA . LYS A 1 195 ? -25.228 -8.545 -0.286 1.00 32.25 195 LYS A CA 1
ATOM 1606 C C . LYS A 1 195 ? -25.866 -8.900 -1.629 1.00 32.25 195 LYS A C 1
ATOM 1608 O O . LYS A 1 195 ? -25.431 -8.444 -2.674 1.00 32.25 195 LYS A O 1
ATOM 1613 N N . GLY A 1 196 ? -26.908 -9.725 -1.561 1.00 37.12 196 GLY A N 1
ATOM 1614 C CA . GLY A 1 196 ? -27.688 -10.157 -2.711 1.00 37.12 196 GLY A CA 1
ATOM 1615 C C . GLY A 1 196 ? -28.728 -9.146 -3.203 1.00 37.12 196 GLY A C 1
ATOM 1616 O O . GLY A 1 196 ? -29.189 -8.288 -2.456 1.00 37.12 196 GLY A O 1
ATOM 1617 N N . ASN A 1 197 ? -29.093 -9.371 -4.465 1.00 37.94 197 ASN A N 1
ATOM 1618 C CA . ASN A 1 197 ? -30.333 -9.102 -5.195 1.00 37.94 197 ASN A CA 1
ATOM 1619 C C . ASN A 1 197 ? -30.972 -7.693 -5.184 1.00 37.94 197 ASN A C 1
ATOM 1621 O O . ASN A 1 197 ? -31.707 -7.319 -4.273 1.00 37.94 197 ASN A O 1
ATOM 1625 N N . VAL A 1 198 ? -30.847 -7.093 -6.381 1.00 27.73 198 VAL A N 1
ATOM 1626 C CA . VAL A 1 198 ? -31.715 -6.163 -7.145 1.00 27.73 198 VAL A CA 1
ATOM 1627 C C . VAL A 1 198 ? -31.204 -4.709 -7.257 1.00 27.73 198 VAL A C 1
ATOM 1629 O O . VAL A 1 198 ? -31.267 -3.970 -6.276 1.00 27.73 198 VAL A O 1
ATOM 1632 N N . PRO A 1 199 ? -30.770 -4.257 -8.459 1.00 27.61 199 PRO A N 1
ATOM 1633 C CA . PRO A 1 199 ? -30.415 -2.860 -8.730 1.00 27.61 199 PRO A CA 1
ATOM 1634 C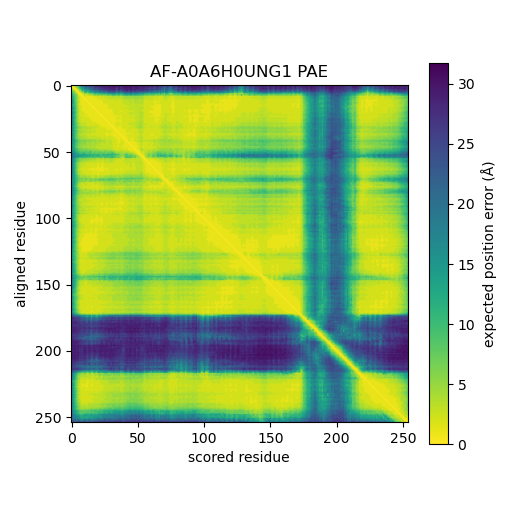 C . PRO A 1 199 ? -31.638 -1.983 -9.046 1.00 27.61 199 PRO A C 1
ATOM 1636 O O . PRO A 1 199 ? -32.549 -2.392 -9.767 1.00 27.61 199 PRO A O 1
ATOM 1639 N N . ILE A 1 200 ? -31.609 -0.741 -8.558 1.00 25.20 200 ILE A N 1
ATOM 1640 C CA . ILE A 1 200 ? -32.441 0.380 -9.020 1.00 25.20 200 ILE A CA 1
ATOM 1641 C C . ILE A 1 200 ? -31.539 1.284 -9.870 1.00 25.20 200 ILE A C 1
ATOM 1643 O O . ILE A 1 200 ? -30.473 1.685 -9.409 1.00 25.20 200 ILE A O 1
ATOM 1647 N N . ILE A 1 201 ? -31.973 1.579 -11.098 1.00 24.38 201 ILE A N 1
ATOM 1648 C CA . ILE A 1 201 ? -31.226 2.316 -12.130 1.00 24.38 201 ILE A CA 1
ATOM 1649 C C . ILE A 1 201 ? -31.473 3.828 -11.993 1.00 24.38 201 ILE A C 1
ATOM 1651 O O . ILE A 1 201 ? -32.627 4.258 -11.972 1.00 24.38 201 ILE A O 1
ATOM 1655 N N . ASP A 1 202 ? -30.404 4.632 -11.967 1.00 23.77 202 ASP A N 1
ATOM 1656 C CA . ASP A 1 202 ? -30.456 6.075 -12.257 1.00 23.77 202 ASP A CA 1
ATOM 1657 C C . ASP A 1 202 ? -29.343 6.451 -13.255 1.00 23.77 202 ASP A C 1
ATOM 1659 O O . ASP A 1 202 ? -28.141 6.371 -12.984 1.00 23.77 202 ASP A O 1
ATOM 1663 N N . GLU A 1 203 ? -29.772 6.835 -14.457 1.00 26.00 203 GLU A N 1
ATOM 1664 C CA . GLU A 1 203 ? -28.951 7.050 -15.644 1.00 26.00 203 GLU A CA 1
ATOM 1665 C C . GLU A 1 203 ? -28.238 8.415 -15.619 1.00 26.00 203 GLU A C 1
ATOM 1667 O O . GLU A 1 203 ? -28.720 9.397 -16.194 1.00 26.00 203 GLU A O 1
ATOM 1672 N N . LYS A 1 204 ? -27.024 8.505 -15.053 1.00 26.28 204 LYS A N 1
ATOM 1673 C CA . LYS A 1 204 ? -26.115 9.637 -15.350 1.00 26.28 204 LYS A CA 1
ATOM 1674 C C . LYS A 1 204 ? -24.666 9.219 -15.607 1.00 26.28 204 LYS A C 1
ATOM 1676 O O . LYS A 1 204 ? -23.908 8.854 -14.714 1.00 26.28 204 LYS A O 1
ATOM 1681 N N . LYS A 1 205 ? -24.261 9.385 -16.874 1.00 30.89 205 LYS A N 1
ATOM 1682 C CA . LYS A 1 205 ? -22.922 9.121 -17.435 1.00 30.89 205 LYS A CA 1
ATOM 1683 C C . LYS A 1 205 ? -21.801 9.818 -16.649 1.00 30.89 205 LYS A C 1
ATOM 1685 O O . LYS A 1 205 ? -21.724 11.048 -16.618 1.00 30.89 205 LYS A O 1
ATOM 1690 N N . SER A 1 206 ? -20.867 9.034 -16.108 1.00 30.34 206 SER A N 1
ATOM 1691 C CA . SER A 1 206 ? -19.669 9.508 -15.403 1.00 30.34 206 SER A CA 1
ATOM 1692 C C . SER A 1 206 ? -18.387 8.896 -15.987 1.00 30.34 206 SER A C 1
ATOM 1694 O O . SER A 1 206 ? -18.356 7.764 -16.453 1.00 30.34 206 SER A O 1
ATOM 1696 N N . LYS A 1 207 ? -17.329 9.711 -16.009 1.00 31.58 207 LYS A N 1
ATOM 1697 C CA . LYS A 1 207 ? -16.065 9.546 -16.739 1.00 31.58 207 LYS A CA 1
ATOM 1698 C C . LYS A 1 207 ? -15.182 8.423 -16.167 1.00 31.58 207 LYS A C 1
ATOM 1700 O O . LYS A 1 207 ? -14.890 8.413 -14.974 1.00 31.58 207 LYS A O 1
ATOM 1705 N N . ASN A 1 208 ? -14.685 7.576 -17.072 1.00 32.16 208 ASN A N 1
ATOM 1706 C CA . ASN A 1 208 ? -13.746 6.460 -16.894 1.00 32.16 208 ASN A CA 1
ATOM 1707 C C . ASN A 1 208 ? -12.699 6.639 -15.775 1.00 32.16 208 ASN A C 1
ATOM 1709 O O . ASN A 1 208 ? -11.861 7.546 -15.813 1.00 32.16 208 ASN A O 1
ATOM 1713 N N . ILE A 1 209 ? -12.698 5.702 -14.825 1.00 35.97 209 ILE A N 1
ATOM 1714 C CA . ILE A 1 209 ? -11.647 5.494 -13.821 1.00 35.97 209 ILE A CA 1
ATOM 1715 C C . ILE A 1 209 ? -10.912 4.216 -14.247 1.00 35.97 209 ILE A C 1
ATOM 1717 O O . ILE A 1 209 ? -11.533 3.173 -14.397 1.00 35.97 209 ILE A O 1
ATOM 1721 N N . SER A 1 210 ? -9.608 4.301 -14.497 1.00 40.97 210 SER A N 1
ATOM 1722 C CA . SER A 1 210 ? -8.770 3.194 -14.962 1.00 40.97 210 SER A CA 1
ATOM 1723 C C . SER A 1 210 ? -8.066 2.521 -13.778 1.00 40.97 210 SER A C 1
ATOM 1725 O O . SER A 1 210 ? -7.076 3.043 -13.269 1.00 40.97 210 SER A O 1
ATOM 1727 N N . GLY A 1 211 ? -8.528 1.338 -13.363 1.00 39.75 211 GLY A N 1
ATOM 1728 C CA . GLY A 1 211 ? -7.831 0.474 -12.390 1.00 39.75 211 GLY A CA 1
ATOM 1729 C C . GLY A 1 211 ? -7.053 -0.706 -13.001 1.00 39.75 211 GLY A C 1
ATOM 1730 O O . GLY A 1 211 ? -6.563 -1.542 -12.254 1.00 39.75 211 GLY A O 1
ATOM 1731 N N . THR A 1 212 ? -6.887 -0.732 -14.332 1.00 41.84 212 THR A N 1
ATOM 1732 C CA . THR A 1 212 ? -6.216 -1.746 -15.195 1.00 41.84 212 THR A CA 1
ATOM 1733 C C . THR A 1 212 ? -6.836 -3.154 -15.271 1.00 41.84 212 THR A C 1
ATOM 1735 O O . THR A 1 212 ? -7.813 -3.426 -14.585 1.00 41.84 212 THR A O 1
ATOM 1738 N N . LYS A 1 213 ? -6.363 -3.945 -16.261 1.00 43.16 213 LYS A N 1
ATOM 1739 C CA . LYS A 1 213 ? -7.075 -4.992 -17.032 1.00 43.16 213 LYS A CA 1
ATOM 1740 C C . LYS A 1 213 ? -7.943 -5.961 -16.218 1.00 43.16 213 LYS A C 1
ATOM 1742 O O . LYS A 1 213 ? -7.641 -6.319 -15.087 1.00 43.16 213 LYS A O 1
ATOM 1747 N N . LEU A 1 214 ? -9.016 -6.386 -16.891 1.00 35.41 214 LEU A N 1
ATOM 1748 C CA . LEU A 1 214 ? -10.032 -7.342 -16.458 1.00 35.41 214 LEU A CA 1
ATOM 1749 C C . LEU A 1 214 ? -9.422 -8.473 -15.593 1.00 35.41 214 LEU A C 1
ATOM 1751 O O . LEU A 1 214 ? -8.654 -9.279 -16.103 1.00 35.41 214 LEU A O 1
ATOM 1755 N N . ASN A 1 215 ? -9.814 -8.543 -14.314 1.00 41.81 215 ASN A N 1
ATOM 1756 C CA . ASN A 1 215 ? -9.670 -9.702 -13.408 1.00 41.81 215 ASN A CA 1
ATOM 1757 C C . ASN A 1 215 ? -8.317 -10.036 -12.743 1.00 41.81 215 ASN A C 1
ATOM 1759 O O . ASN A 1 215 ? -8.185 -11.169 -12.282 1.00 41.81 215 ASN A O 1
ATOM 1763 N N . GLU A 1 216 ? -7.345 -9.126 -12.597 1.00 53.56 216 GLU A N 1
ATOM 1764 C CA . GLU A 1 216 ? -6.057 -9.541 -11.991 1.00 53.56 216 GLU A CA 1
ATOM 1765 C C . GLU A 1 216 ? -5.634 -8.814 -10.696 1.00 53.56 216 GLU A C 1
ATOM 1767 O O . GLU A 1 216 ? -5.201 -9.483 -9.756 1.00 53.56 216 GLU A O 1
ATOM 1772 N N . TYR A 1 217 ? -5.758 -7.484 -10.569 1.00 59.78 217 TYR A N 1
ATOM 1773 C CA . TYR A 1 217 ? -5.193 -6.753 -9.412 1.00 59.78 217 TYR A CA 1
ATOM 1774 C C . TYR A 1 217 ? -5.790 -5.348 -9.200 1.00 59.78 217 TYR A C 1
ATOM 1776 O O . TYR A 1 217 ? -6.281 -4.723 -10.140 1.00 59.78 217 TYR A O 1
ATOM 1784 N N . LEU A 1 218 ? -5.725 -4.829 -7.963 1.00 69.06 218 LEU A N 1
ATOM 1785 C CA . LEU A 1 218 ? -6.151 -3.462 -7.624 1.00 69.06 218 LEU A CA 1
ATOM 1786 C C . LEU A 1 218 ? -5.035 -2.440 -7.915 1.00 69.06 218 LEU A C 1
ATOM 1788 O O . LEU A 1 218 ? -3.971 -2.485 -7.299 1.00 69.06 218 LEU A O 1
ATOM 1792 N N . GLY A 1 219 ? -5.273 -1.503 -8.836 1.00 74.50 219 GLY A N 1
ATOM 1793 C CA . GLY A 1 219 ? -4.387 -0.357 -9.081 1.00 74.50 219 GLY A CA 1
ATOM 1794 C C . GLY A 1 219 ? -4.529 0.776 -8.048 1.00 74.50 219 GLY A C 1
ATOM 1795 O O . GLY A 1 219 ? -5.351 0.730 -7.141 1.00 74.50 219 GLY A O 1
ATOM 1796 N N . TYR A 1 220 ? -3.747 1.849 -8.203 1.00 83.12 220 TYR A N 1
ATOM 1797 C CA . TYR A 1 220 ? -3.686 2.952 -7.221 1.00 83.12 220 TYR A CA 1
ATOM 1798 C C . TYR A 1 220 ? -4.637 4.119 -7.468 1.00 83.12 220 TYR A C 1
ATOM 1800 O O . TYR A 1 220 ? -4.735 5.045 -6.654 1.00 83.12 220 TYR A O 1
ATOM 1808 N N . GLN A 1 221 ? -5.360 4.110 -8.585 1.00 81.69 221 GLN A N 1
ATOM 1809 C CA . GLN A 1 221 ? -6.313 5.172 -8.860 1.00 81.69 221 GLN A CA 1
ATOM 1810 C C . GLN A 1 221 ? -7.432 5.157 -7.806 1.00 81.69 221 GLN A C 1
ATOM 1812 O O . GLN A 1 221 ? -8.152 4.177 -7.677 1.00 81.69 221 GLN A O 1
ATOM 1817 N N . LYS A 1 222 ? -7.591 6.276 -7.082 1.00 80.75 222 LYS A N 1
ATOM 1818 C CA . LYS A 1 222 ? -8.577 6.436 -5.991 1.00 80.75 222 LYS A CA 1
ATOM 1819 C C . LYS A 1 222 ? -8.423 5.414 -4.852 1.00 80.75 222 LYS A C 1
ATOM 1821 O O . LYS A 1 222 ? -9.408 5.052 -4.212 1.00 80.75 222 LYS A O 1
ATOM 1826 N N . LEU A 1 223 ? -7.189 4.998 -4.561 1.00 84.25 223 LEU A N 1
ATOM 1827 C CA . LEU A 1 223 ? -6.910 3.998 -3.529 1.00 84.25 223 LEU A CA 1
ATOM 1828 C C . LEU A 1 223 ? -7.471 4.365 -2.142 1.00 84.25 223 LEU A C 1
ATOM 1830 O O . LEU A 1 223 ? -7.901 3.491 -1.402 1.00 84.25 223 LEU A O 1
ATOM 1834 N N . ASN A 1 224 ? -7.554 5.656 -1.817 1.00 86.06 224 ASN A N 1
ATOM 1835 C CA . ASN A 1 224 ? -8.190 6.137 -0.592 1.00 86.06 224 ASN A CA 1
ATOM 1836 C C . ASN A 1 224 ? -9.667 5.720 -0.464 1.00 86.06 224 ASN A C 1
ATOM 1838 O O . ASN A 1 224 ? -10.096 5.328 0.614 1.00 86.06 224 ASN A O 1
ATOM 1842 N N . MET A 1 225 ? -10.434 5.783 -1.560 1.00 83.81 225 MET A N 1
ATOM 1843 C CA . MET A 1 225 ? -11.843 5.369 -1.571 1.00 83.81 225 MET A CA 1
ATOM 1844 C C . MET A 1 225 ? -11.967 3.848 -1.483 1.00 83.81 225 MET A C 1
ATOM 1846 O O . MET A 1 225 ? -12.866 3.338 -0.825 1.00 83.81 225 MET A O 1
ATOM 1850 N N . ALA A 1 226 ? -11.047 3.123 -2.128 1.00 84.69 226 ALA A N 1
ATOM 1851 C CA . ALA A 1 226 ? -10.993 1.670 -2.024 1.00 84.69 226 ALA A CA 1
ATOM 1852 C C . ALA A 1 226 ? -10.693 1.228 -0.583 1.00 84.69 226 ALA A C 1
ATOM 1854 O O . ALA A 1 226 ? -11.333 0.307 -0.091 1.00 84.69 226 ALA A O 1
ATOM 1855 N N . PHE A 1 227 ? -9.785 1.912 0.120 1.00 88.50 227 PHE A N 1
ATOM 1856 C CA . PHE A 1 227 ? -9.536 1.649 1.539 1.00 88.50 227 PHE A CA 1
ATOM 1857 C C . PHE A 1 227 ? -10.741 1.959 2.420 1.00 88.50 227 PHE A C 1
ATOM 1859 O O . PHE A 1 227 ? -11.043 1.166 3.304 1.00 88.50 227 PHE A O 1
ATOM 1866 N N . GLU A 1 228 ? -11.440 3.067 2.175 1.00 87.50 228 GLU A N 1
ATOM 1867 C CA . GLU A 1 228 ? -12.651 3.401 2.930 1.00 87.50 228 GLU A CA 1
ATOM 1868 C C . GLU A 1 228 ? -13.692 2.284 2.828 1.00 87.50 228 GLU A C 1
ATOM 1870 O O . GLU A 1 228 ? -14.086 1.730 3.853 1.00 87.50 228 GLU A O 1
ATOM 1875 N N . LYS A 1 229 ? -14.017 1.858 1.603 1.00 86.38 229 LYS A N 1
ATOM 1876 C CA . LYS A 1 229 ? -14.954 0.755 1.364 1.00 86.38 229 LYS A CA 1
ATOM 1877 C C . LYS A 1 229 ? -14.443 -0.577 1.932 1.00 86.38 229 LYS A C 1
ATOM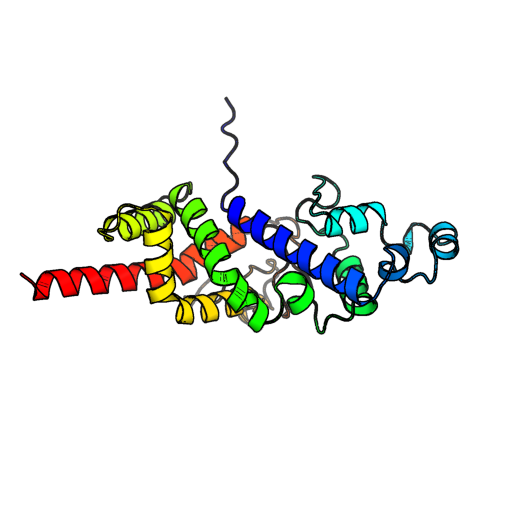 1879 O O . LYS A 1 229 ? -15.203 -1.322 2.535 1.00 86.38 229 LYS A O 1
ATOM 1884 N N . PHE A 1 230 ? -13.143 -0.867 1.814 1.00 88.62 230 PHE A N 1
ATOM 1885 C CA . PHE A 1 230 ? -12.542 -2.071 2.404 1.00 88.62 230 PHE A CA 1
ATOM 1886 C C . PHE A 1 230 ? -12.736 -2.117 3.909 1.00 88.62 230 PHE A C 1
ATOM 1888 O O . PHE A 1 230 ? -13.034 -3.166 4.479 1.00 88.62 230 PHE A O 1
ATOM 1895 N N . ILE A 1 231 ? -12.568 -0.972 4.559 1.00 91.94 231 ILE A N 1
ATOM 1896 C CA . ILE A 1 231 ? -12.699 -0.897 5.999 1.00 91.94 231 ILE A CA 1
ATOM 1897 C C . ILE A 1 231 ? -14.148 -1.118 6.397 1.00 91.94 231 ILE A C 1
ATOM 1899 O O . ILE A 1 231 ? -14.390 -1.973 7.246 1.00 91.94 231 ILE A O 1
ATOM 1903 N N . GLU A 1 232 ? -15.085 -0.423 5.753 1.00 88.38 232 GLU A N 1
ATOM 1904 C CA . GLU A 1 232 ? -16.521 -0.588 5.997 1.00 88.38 232 GLU A CA 1
ATOM 1905 C C . GLU A 1 232 ? -16.979 -2.035 5.826 1.00 88.38 232 GLU A C 1
ATOM 1907 O O . GLU A 1 232 ? -17.589 -2.599 6.736 1.00 88.38 232 GLU A O 1
ATOM 1912 N N . ASP A 1 233 ? -16.627 -2.645 4.697 1.00 85.75 233 ASP A N 1
ATOM 1913 C CA . ASP A 1 233 ? -17.176 -3.939 4.297 1.00 85.75 233 ASP A CA 1
ATOM 1914 C C . ASP A 1 233 ? -16.460 -5.119 4.972 1.00 85.75 233 ASP A C 1
ATOM 1916 O O . ASP A 1 233 ? -17.041 -6.198 5.116 1.00 85.75 233 ASP A O 1
ATOM 1920 N N . ARG A 1 234 ? -15.187 -4.955 5.369 1.00 88.69 234 ARG A N 1
ATOM 1921 C CA . ARG A 1 234 ? -14.329 -6.084 5.781 1.00 88.69 234 ARG A CA 1
ATOM 1922 C C . ARG A 1 234 ? -13.683 -5.920 7.144 1.00 88.69 234 ARG A C 1
ATOM 1924 O O . ARG A 1 234 ? -13.632 -6.897 7.884 1.00 88.69 234 ARG A O 1
ATOM 1931 N N . LEU A 1 235 ? -13.222 -4.726 7.521 1.00 92.88 235 LEU A N 1
ATOM 1932 C CA . LEU A 1 235 ? -12.563 -4.537 8.825 1.00 92.88 235 LEU A CA 1
ATOM 1933 C C . LEU A 1 235 ? -13.549 -4.220 9.944 1.00 92.88 235 LEU A C 1
ATOM 1935 O O . LEU A 1 235 ? -13.396 -4.765 11.035 1.00 92.88 235 LEU A O 1
ATOM 1939 N N . LEU A 1 236 ? -14.568 -3.392 9.700 1.00 93.69 236 LEU A N 1
ATOM 1940 C CA . LEU A 1 236 ? -15.561 -3.080 10.730 1.00 93.69 236 LEU A CA 1
ATOM 1941 C C . LEU A 1 236 ? -16.265 -4.340 11.262 1.00 93.69 236 LEU A C 1
ATOM 1943 O O . LEU A 1 236 ? -16.387 -4.447 12.482 1.00 93.69 236 LEU A O 1
ATOM 1947 N N . PRO A 1 237 ? -16.648 -5.336 10.435 1.00 94.00 237 PRO A N 1
ATOM 1948 C CA . PRO A 1 237 ? -17.154 -6.609 10.948 1.00 94.00 237 PRO A CA 1
ATOM 1949 C C . PRO A 1 237 ? -16.173 -7.329 11.886 1.00 94.00 237 PRO A C 1
ATOM 1951 O O . PRO A 1 237 ? -16.587 -7.851 12.920 1.00 94.00 237 PRO A O 1
ATOM 1954 N N . LEU A 1 238 ? -14.869 -7.321 11.578 1.00 94.69 238 LEU A N 1
ATOM 1955 C CA . LEU A 1 238 ? -13.848 -7.906 12.456 1.00 94.69 238 LEU A CA 1
ATOM 1956 C C . LEU A 1 238 ? -13.753 -7.143 13.784 1.00 94.69 238 LEU A C 1
ATOM 1958 O O . LEU A 1 238 ? -13.692 -7.760 14.845 1.00 94.69 238 LEU A O 1
ATOM 1962 N N . PHE A 1 239 ? -13.799 -5.811 13.741 1.00 95.56 239 PHE A N 1
ATOM 1963 C CA . PHE A 1 239 ? -13.767 -4.963 14.936 1.00 95.56 239 PHE A CA 1
ATOM 1964 C C . PHE A 1 239 ? -14.994 -5.156 15.827 1.00 95.56 239 PHE A C 1
ATOM 1966 O O . PHE A 1 239 ? -14.866 -5.233 17.049 1.00 95.56 239 PHE A O 1
ATOM 1973 N N . LEU A 1 240 ? -16.179 -5.268 15.227 1.00 93.94 240 LEU A N 1
ATOM 1974 C CA . LEU A 1 240 ? -17.417 -5.533 15.955 1.00 93.94 240 LEU A CA 1
ATOM 1975 C C . LEU A 1 240 ? -17.376 -6.899 16.644 1.00 93.94 240 LEU A C 1
ATOM 1977 O O . LEU A 1 240 ? -17.754 -6.992 17.809 1.00 93.94 240 LEU A O 1
ATOM 1981 N N . ASN A 1 241 ? -16.855 -7.932 15.977 1.00 92.25 241 ASN A N 1
ATOM 1982 C CA . ASN A 1 241 ? -16.680 -9.248 16.594 1.00 92.25 241 ASN A CA 1
ATOM 1983 C C . ASN A 1 241 ? -15.764 -9.180 17.822 1.00 92.25 241 ASN A C 1
ATOM 1985 O O . ASN A 1 241 ? -16.099 -9.736 18.867 1.00 92.25 241 ASN A O 1
ATOM 1989 N N . VAL A 1 242 ? -14.649 -8.451 17.726 1.00 92.12 242 VAL A N 1
ATOM 1990 C CA . VAL A 1 242 ? -13.739 -8.233 18.860 1.00 92.12 242 VAL A CA 1
ATOM 1991 C C . VAL A 1 242 ? -14.448 -7.525 20.018 1.00 92.12 242 VAL A C 1
ATOM 1993 O O . VAL A 1 242 ? -14.350 -7.969 21.160 1.00 92.12 242 VAL A O 1
ATOM 1996 N N . LEU A 1 243 ? -15.201 -6.458 19.740 1.00 92.12 243 LEU A N 1
ATOM 1997 C CA . LEU A 1 243 ? -15.974 -5.743 20.760 1.00 92.12 243 LEU A CA 1
ATOM 1998 C C . LEU A 1 243 ? -16.996 -6.653 21.456 1.00 92.12 243 LEU A C 1
ATOM 2000 O O . LEU A 1 243 ? -17.080 -6.655 22.682 1.00 92.12 243 LEU A O 1
ATOM 2004 N N . ILE A 1 244 ? -17.749 -7.446 20.688 1.00 89.56 244 ILE A N 1
ATOM 2005 C CA . ILE A 1 244 ? -18.767 -8.366 21.219 1.00 89.56 244 ILE A CA 1
ATOM 2006 C C . ILE A 1 244 ? -18.136 -9.398 22.160 1.00 89.56 244 ILE A C 1
ATOM 2008 O O . ILE A 1 244 ? -18.658 -9.628 23.251 1.00 89.56 244 ILE A O 1
ATOM 2012 N N . LEU A 1 245 ? -17.009 -9.996 21.764 1.00 87.62 245 LEU A N 1
ATOM 2013 C CA . LEU A 1 245 ? -16.317 -10.990 22.587 1.00 87.62 245 LEU A CA 1
ATOM 2014 C C . LEU A 1 245 ? -15.857 -10.401 23.925 1.00 87.62 245 LEU A C 1
ATOM 2016 O O . LEU A 1 245 ? -16.030 -11.037 24.962 1.00 87.62 245 LEU A O 1
ATOM 2020 N N . GLN A 1 246 ? -15.360 -9.164 23.926 1.00 84.25 246 GLN A N 1
ATOM 2021 C CA . GLN A 1 246 ? -14.956 -8.489 25.160 1.00 84.25 246 GLN A CA 1
ATOM 2022 C C . GLN A 1 246 ? -16.128 -8.169 26.084 1.00 84.25 246 GLN A C 1
ATOM 2024 O O . GLN A 1 246 ? -16.020 -8.352 27.295 1.00 84.25 246 GLN A O 1
ATOM 2029 N N . PHE A 1 247 ? -17.257 -7.715 25.532 1.00 82.50 247 PHE A N 1
ATOM 2030 C CA . PHE A 1 247 ? -18.455 -7.467 26.336 1.00 82.50 247 PHE A CA 1
ATOM 2031 C C . PHE A 1 247 ? -18.978 -8.741 27.003 1.00 82.50 247 PHE A C 1
ATOM 2033 O O . PHE A 1 247 ? -19.487 -8.676 28.120 1.00 82.50 247 PHE A O 1
ATOM 2040 N N . ASN A 1 248 ? -18.862 -9.890 26.335 1.00 82.00 248 ASN A N 1
ATOM 2041 C CA . ASN A 1 248 ? -19.284 -11.164 26.909 1.00 82.00 248 ASN A CA 1
ATOM 2042 C C . ASN A 1 248 ? -18.335 -11.627 28.024 1.00 82.00 248 ASN A C 1
ATOM 2044 O O . ASN A 1 248 ? -18.818 -12.022 29.078 1.00 82.00 248 ASN A O 1
ATOM 2048 N N . GLN A 1 249 ? -17.017 -11.479 27.849 1.00 77.50 249 GLN A N 1
ATOM 2049 C CA . GLN A 1 249 ? -16.034 -11.794 28.897 1.00 77.50 249 GLN A CA 1
ATOM 2050 C C . GLN A 1 249 ? -16.255 -10.960 30.168 1.00 77.50 249 GLN A C 1
ATOM 2052 O O . GLN A 1 249 ? -16.286 -11.501 31.267 1.00 77.50 249 GLN A O 1
ATOM 2057 N N . GLN A 1 250 ? -16.521 -9.658 30.027 1.00 73.25 250 GLN A N 1
ATOM 2058 C CA . GLN A 1 250 ? -16.803 -8.784 31.175 1.00 73.25 250 GLN A CA 1
ATOM 2059 C C . GLN A 1 250 ? -18.080 -9.165 31.939 1.00 73.25 250 GLN A C 1
ATOM 2061 O O . GLN A 1 250 ? -18.183 -8.875 33.126 1.00 73.25 250 GLN A O 1
ATOM 2066 N N . LYS A 1 251 ? -19.062 -9.793 31.277 1.00 70.50 251 LYS A N 1
ATOM 2067 C CA . LYS A 1 251 ? -20.284 -10.282 31.935 1.00 70.50 251 LYS A CA 1
ATOM 2068 C C . LYS A 1 251 ? -20.077 -11.587 32.694 1.00 70.50 251 LYS A C 1
ATOM 2070 O O . LYS A 1 251 ? -20.821 -11.835 33.629 1.00 70.50 251 LYS A O 1
ATOM 2075 N N . GLU A 1 252 ? -19.134 -12.421 32.268 1.00 65.81 252 GLU A N 1
ATOM 2076 C CA . GLU A 1 252 ? -18.803 -13.674 32.957 1.00 65.81 252 GLU A CA 1
ATOM 2077 C C . GLU A 1 252 ? -17.944 -13.432 34.210 1.00 65.81 252 GLU A C 1
ATOM 2079 O O . GLU A 1 252 ? -17.957 -14.245 35.130 1.00 65.81 252 GLU A O 1
ATOM 2084 N N . GLU A 1 253 ? -17.224 -12.307 34.262 1.00 62.53 253 GLU A N 1
ATOM 2085 C CA . GLU A 1 253 ? -16.390 -11.893 35.401 1.00 62.53 253 GLU A CA 1
ATOM 2086 C C . GLU A 1 253 ? -17.142 -11.072 36.475 1.00 62.53 253 GLU A C 1
ATOM 2088 O O . GLU A 1 253 ? -16.559 -10.765 37.518 1.00 62.53 253 GLU A O 1
ATOM 2093 N N . MET A 1 254 ? -18.411 -10.711 36.235 1.00 53.88 254 MET A N 1
ATOM 2094 C CA . MET A 1 254 ? -19.297 -9.981 37.162 1.00 53.88 254 MET A CA 1
ATOM 2095 C C . MET A 1 254 ? -20.272 -10.907 37.890 1.00 53.88 254 MET A C 1
ATOM 2097 O O . MET A 1 254 ? -20.487 -10.668 39.100 1.00 53.88 254 MET A O 1
#

Secondary structure (DSSP, 8-state):
-----PPTTHHHHHHHHHHHHHHHHHHHHHHT--HHHHTT-SSHHHHHHS-GGGS--HHHHHHHHTT---TTT-TTSS-SSSHHHHHHHHHHHHT-S-HHHHHH--HHHHHHHHHHHHHHHHHHHHT-S-HHHHHHHHHHHHT-----HHHHHHHHHHHHHHHHHHHHHHHHS----GGGSS-SS------S----S---------------STTS---STTHHHHHHHHIIIIIHHHHHHHHHHHHHHHHH--

Organism: NCBI:txid1366

Sequence (254 aa):
MVNQSKVQFERTVEFIYDQTSKRLNLKKGELGVSNYQIAGFKNQKEYNEAPNYSKIDDSILSNILNNKRQNRKNKYLIPSKNAEMYYQAFVSNLKFDSVHELLWGKNSEIKTYLPKLFQNIMLDSLENSNKTIKNICSDLMKSRSEKNLETKIYQIYEEIKEALLKEFIDFTKAKTSKEHLESPEGIEYEIVGIKGNVPIIDEKKSKNISGTKLNEYLGYQKLNMAFEKFIEDRLLPLFLNVLILQFNQQKEEM